Protein AF-A0A259S727-F1 (afdb_monomer)

pLDDT: mean 82.03, std 14.64, range [40.09, 97.94]

Foldseek 3Di:
DDDDDDPDDDDDDDDDDDDDDDDDDDDDDDDDDDDDDPVVVVVVVVVVVVVVVVVVVVVVVVVVVVVVVVVVVVCVVVVPVVVVVVVVVVCVVVVVLLCCLVPPLVSNLVVLLVVLLVLLQVLCVVVVVVVADFDNVLLNVLLSVLLNCLQPPDPVVSVVSLVCSLVSSLVVLVVVCVVVVPPDDPVSSVVNSVSSSCSSVPRSSVSSPLNNCSNDDVSSVVNVVVVVVVVD

Sequence (232 aa):
MSTPSDDDDASRIPPRPPLPPIPPHAGENPPVRAGESPQARTGENLQAQFRAKKAELETHVSHARDQLDQANERIKERTGRDLVVAIGVGLLIGGVILASLLFAKWSFVVIGLAIVLLAVWELVLALRSGGRKVDLWPQLVLGAMLAAGGYFADPWLTWVMLFVAVFGVVVWRLVAQMVAKDGRTYGDVLTDAMAGGFIQVYVPFLGALVLMLLRQPRGEWWVLSLIVVVVV

Secondary structure (DSSP, 8-state):
---------SS--PPPPPPPPPPPP---PPPPPS-S-HHHHHHHHHHHHHHHHHHHHHHHHHHHHHHHHHHHHHHHHHTTHHHHHHHHHHHHHHHHHHHHHHH-HHHHHHHHHHHHHHHHHHHHHHHHHTT----HHHHHHHHHHHHHHHHHS-HHHHHHHHHHHHHHHHHHHHHHHHHHT----HHHHHHHHHHHHHHHHHTHHHHHHHHHHHHSTTHHHHHHHHHHHHH-

Nearest PDB structures (foldseek):
  8to0-assembly1_Ag  TM=2.103E-01  e=9.022E+00  Mus musculus

Radius of gyration: 39.26 Å; Cα contacts (8 Å, |Δi|>4): 154; chains: 1; bounding box: 81×104×52 Å

Solvent-accessible surface area (backbone atoms only — not comparable to full-atom values): 13223 Å² total; per-residue (Å²): 135,81,82,88,84,88,88,77,88,88,86,85,81,81,84,84,82,84,83,84,87,86,82,81,93,78,89,82,84,81,88,83,82,87,86,75,68,73,67,60,60,53,54,52,55,50,54,50,51,52,52,52,53,48,54,53,46,52,52,52,50,50,55,49,48,55,50,50,51,52,50,50,50,55,44,52,71,70,64,44,56,65,53,57,49,48,51,50,51,49,51,50,54,52,47,51,52,51,49,28,39,74,77,33,62,70,56,30,53,56,51,50,50,51,50,34,48,51,52,48,52,52,51,46,50,52,44,37,76,73,73,37,75,58,72,62,67,58,49,46,55,38,26,49,52,29,23,51,24,18,53,77,44,56,77,70,51,33,54,50,37,47,53,50,31,30,49,46,38,30,51,49,48,53,50,52,44,66,73,66,64,66,92,65,60,71,67,61,53,51,53,25,29,50,51,43,28,47,51,39,61,60,39,20,44,49,44,9,50,51,34,36,40,43,65,40,91,69,8,56,59,53,42,49,50,51,53,51,65,75,73,108

Structure (mmCIF, N/CA/C/O backbone):
data_AF-A0A259S727-F1
#
_entry.id   AF-A0A259S727-F1
#
loop_
_atom_site.group_PDB
_atom_site.id
_atom_site.type_symbol
_atom_site.label_atom_id
_atom_site.label_alt_id
_atom_site.label_comp_id
_atom_site.label_asym_id
_atom_site.label_entity_id
_atom_site.label_seq_id
_atom_site.pdbx_PDB_ins_code
_atom_site.Cartn_x
_atom_site.Cartn_y
_atom_site.Cartn_z
_atom_site.occupancy
_atom_site.B_iso_or_equiv
_atom_site.auth_seq_id
_atom_site.auth_comp_id
_atom_site.auth_asym_id
_atom_site.auth_atom_id
_atom_site.pdbx_PDB_model_num
ATOM 1 N N . MET A 1 1 ? 21.897 49.518 25.865 1.00 40.09 1 MET A N 1
ATOM 2 C CA . MET A 1 1 ? 21.340 49.037 24.588 1.00 40.09 1 MET A CA 1
ATOM 3 C C . MET A 1 1 ? 19.859 49.375 24.614 1.00 40.09 1 MET A C 1
ATOM 5 O O . MET A 1 1 ? 19.173 48.853 25.477 1.00 40.09 1 MET A O 1
ATOM 9 N N . SER A 1 2 ? 19.453 50.301 23.741 1.00 45.94 2 SER A N 1
ATOM 10 C CA . SER A 1 2 ? 18.082 50.518 23.244 1.00 45.94 2 SER A CA 1
ATOM 11 C C . SER A 1 2 ? 17.016 51.102 24.191 1.00 45.94 2 SER A C 1
ATOM 13 O O . SER A 1 2 ? 16.499 50.427 25.073 1.00 45.94 2 SER A O 1
ATOM 15 N N . THR A 1 3 ? 16.639 52.353 23.906 1.00 49.56 3 THR A N 1
ATOM 16 C CA . THR A 1 3 ? 15.272 52.888 24.054 1.00 49.56 3 THR A CA 1
ATOM 17 C C . THR A 1 3 ? 14.286 52.088 23.181 1.00 49.56 3 THR A C 1
ATOM 19 O O . THR A 1 3 ? 14.723 51.364 22.279 1.00 49.56 3 THR A O 1
ATOM 22 N N . PRO A 1 4 ? 12.968 52.198 23.421 1.00 55.09 4 PRO A N 1
ATOM 23 C CA . PRO A 1 4 ? 12.180 53.071 22.543 1.00 55.09 4 PRO A CA 1
ATOM 24 C C . PRO A 1 4 ? 11.130 53.929 23.269 1.00 55.09 4 PRO A C 1
ATOM 26 O O . PRO A 1 4 ? 10.658 53.612 24.354 1.00 55.09 4 PRO A O 1
ATOM 29 N N . SER A 1 5 ? 10.844 55.047 22.614 1.00 56.19 5 SER A N 1
ATOM 30 C CA . SER A 1 5 ? 9.992 56.178 22.960 1.00 56.19 5 SER A CA 1
ATOM 31 C C . SER A 1 5 ? 8.521 55.941 22.604 1.00 56.19 5 SER A C 1
ATOM 33 O O . SER A 1 5 ? 8.215 55.657 21.446 1.00 56.19 5 SER A O 1
ATOM 35 N N . ASP A 1 6 ? 7.640 56.133 23.587 1.00 52.09 6 ASP A N 1
ATOM 36 C CA . ASP A 1 6 ? 6.195 56.311 23.411 1.00 52.09 6 ASP A CA 1
ATOM 37 C C . ASP A 1 6 ? 5.911 57.787 23.077 1.00 52.09 6 A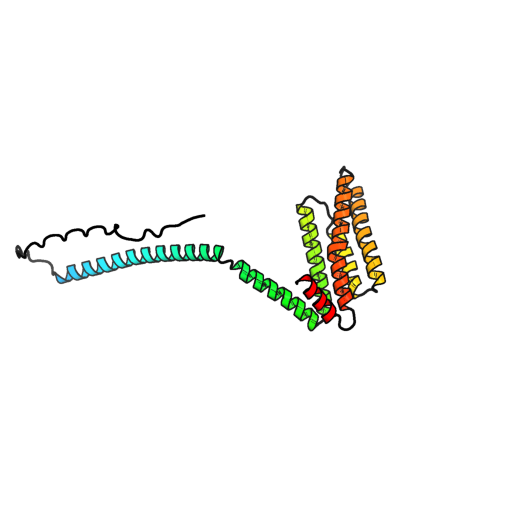SP A C 1
ATOM 39 O O . ASP A 1 6 ? 5.831 58.630 23.970 1.00 52.09 6 ASP A O 1
ATOM 43 N N . ASP A 1 7 ? 5.796 58.107 21.788 1.00 50.53 7 ASP A N 1
ATOM 44 C CA . ASP A 1 7 ? 5.264 59.390 21.312 1.00 50.53 7 ASP A CA 1
ATOM 45 C C . ASP A 1 7 ? 3.787 59.200 20.935 1.00 50.53 7 ASP A C 1
ATOM 47 O O . ASP A 1 7 ? 3.456 58.926 19.779 1.00 50.53 7 ASP A O 1
ATOM 51 N N . ASP A 1 8 ? 2.905 59.341 21.928 1.00 56.69 8 ASP A N 1
ATOM 52 C CA . ASP A 1 8 ? 1.454 59.373 21.747 1.00 56.69 8 ASP A CA 1
ATOM 53 C C . ASP A 1 8 ? 0.906 60.813 21.793 1.00 56.69 8 ASP A C 1
ATOM 55 O O . ASP A 1 8 ? 1.140 61.587 22.719 1.00 56.69 8 ASP A O 1
ATOM 59 N N . ASP A 1 9 ? 0.123 61.102 20.755 1.00 56.22 9 ASP A N 1
ATOM 60 C CA . ASP A 1 9 ? -1.162 61.804 20.802 1.00 56.22 9 ASP A CA 1
ATOM 61 C C . ASP A 1 9 ? -1.220 63.301 21.179 1.00 56.22 9 ASP A C 1
ATOM 63 O O . ASP A 1 9 ? -1.406 63.672 22.335 1.00 56.22 9 ASP A O 1
ATOM 67 N N . ALA A 1 10 ? -1.200 64.185 20.163 1.00 55.97 10 ALA A N 1
ATOM 68 C CA . ALA A 1 10 ? -1.753 65.545 20.315 1.00 55.97 10 ALA A CA 1
ATOM 69 C C . ALA A 1 10 ? -2.120 66.330 19.026 1.00 55.97 10 ALA A C 1
ATOM 71 O O . ALA A 1 10 ? -2.355 67.534 19.123 1.00 55.97 10 ALA A O 1
ATOM 72 N N . SER A 1 11 ? -2.150 65.768 17.802 1.00 63.03 11 SER A N 1
ATOM 73 C CA . SER A 1 11 ? -2.222 66.650 16.605 1.00 63.03 11 SER A CA 1
ATOM 74 C C . SER A 1 11 ? -2.970 66.172 15.349 1.00 63.03 11 SER A C 1
ATOM 76 O O . SER A 1 11 ? -2.700 66.669 14.256 1.00 63.03 11 SER A O 1
ATOM 78 N N . ARG A 1 12 ? -3.977 65.289 15.444 1.00 58.00 12 ARG A N 1
ATOM 79 C CA . ARG A 1 12 ? -4.778 64.889 14.257 1.00 58.00 12 ARG A CA 1
ATOM 80 C C . ARG A 1 12 ? -6.300 64.989 14.416 1.00 58.00 12 ARG A C 1
ATOM 82 O O . ARG A 1 12 ? -7.020 64.057 14.075 1.00 58.00 12 ARG A O 1
ATOM 89 N N . ILE A 1 13 ? -6.809 66.144 14.851 1.00 65.94 13 ILE A N 1
ATOM 90 C CA . ILE A 1 13 ? -8.245 66.467 14.735 1.00 65.94 13 ILE A CA 1
ATOM 91 C C . ILE A 1 13 ? -8.468 67.350 13.490 1.00 65.94 13 ILE A C 1
ATOM 93 O O . ILE A 1 13 ? -8.020 68.498 13.487 1.00 65.94 13 ILE A O 1
ATOM 97 N N . PRO A 1 14 ? -9.154 66.874 12.432 1.00 74.25 14 PRO A N 1
ATOM 98 C CA . PRO A 1 14 ? -9.546 67.723 11.307 1.00 74.25 14 PRO A CA 1
ATOM 99 C C . PRO A 1 14 ? -10.767 68.613 11.654 1.00 74.25 14 PRO A C 1
ATOM 101 O O . PRO A 1 14 ? -11.670 68.167 12.367 1.00 74.25 14 PRO A O 1
ATOM 104 N N . PRO A 1 15 ? -10.837 69.864 11.155 1.00 73.62 15 PRO A N 1
ATOM 105 C CA . PRO A 1 15 ? -11.930 70.798 11.451 1.00 73.62 15 PRO A CA 1
ATOM 106 C C . PRO A 1 15 ? -13.256 70.431 10.752 1.00 73.62 15 PRO A C 1
ATOM 108 O O . PRO A 1 15 ? -13.268 69.939 9.624 1.00 73.62 15 PRO A O 1
ATOM 111 N N . ARG A 1 16 ? -14.395 70.697 11.417 1.00 74.56 16 ARG A N 1
ATOM 112 C CA . ARG A 1 16 ? -15.754 70.449 10.884 1.00 74.56 16 ARG A CA 1
ATOM 113 C C . ARG A 1 16 ? -16.135 71.436 9.759 1.00 74.56 16 ARG A C 1
ATOM 115 O O . ARG A 1 16 ? -15.881 72.630 9.920 1.00 74.56 16 ARG A O 1
ATOM 122 N N . PRO A 1 17 ? -16.820 70.989 8.686 1.00 77.69 17 PRO A N 1
ATOM 123 C CA . PRO A 1 17 ? -17.381 71.876 7.660 1.00 77.69 17 PRO A CA 1
ATOM 124 C C . PRO A 1 17 ? -18.607 72.687 8.147 1.00 77.69 17 PRO A C 1
ATOM 126 O O . PRO A 1 17 ? -19.358 72.196 8.995 1.00 77.69 17 PRO A O 1
ATOM 129 N N . PRO A 1 18 ? -18.845 73.899 7.604 1.00 74.50 18 PRO A N 1
ATOM 130 C CA . PRO A 1 18 ? -19.968 74.770 7.971 1.00 74.50 18 PRO A CA 1
ATOM 131 C C . PRO A 1 18 ? -21.317 74.326 7.368 1.00 74.50 18 PRO A C 1
ATOM 133 O O . PRO A 1 18 ? -21.373 73.777 6.269 1.00 74.50 18 PRO A O 1
ATOM 136 N N . LEU A 1 19 ? -22.415 74.595 8.086 1.00 77.38 19 LEU A N 1
ATOM 137 C CA . LEU A 1 19 ? -23.791 74.303 7.654 1.00 77.38 19 LEU A CA 1
ATOM 138 C C . LEU A 1 19 ? -24.302 75.334 6.619 1.00 77.38 19 LEU A C 1
ATOM 140 O O . LEU A 1 19 ? -23.985 76.518 6.751 1.00 77.38 19 LEU A O 1
ATOM 144 N N . PRO A 1 20 ? -25.115 74.928 5.622 1.00 75.44 20 PRO A N 1
ATOM 145 C CA . PRO A 1 20 ? -25.704 75.847 4.649 1.00 75.44 20 PRO A CA 1
ATOM 146 C C . PRO A 1 20 ? -26.866 76.691 5.229 1.00 75.44 20 PRO A C 1
ATOM 148 O O . PRO A 1 20 ? -27.580 76.226 6.121 1.00 75.44 20 PRO A O 1
ATOM 151 N N . PRO A 1 21 ? -27.076 77.926 4.726 1.00 70.38 21 PRO A N 1
ATOM 152 C CA . PRO A 1 21 ? -28.079 78.868 5.231 1.00 70.38 21 PRO A CA 1
ATOM 153 C C . PRO A 1 21 ? -29.513 78.498 4.814 1.00 70.38 21 PRO A C 1
ATOM 155 O O . PRO A 1 21 ? -29.747 78.033 3.701 1.00 70.38 21 PRO A O 1
ATOM 158 N N . ILE A 1 22 ? -30.483 78.750 5.699 1.00 65.62 22 ILE A N 1
ATOM 159 C CA . ILE A 1 22 ? -31.917 78.491 5.484 1.00 65.62 22 ILE A CA 1
ATOM 160 C C . ILE A 1 22 ? -32.586 79.743 4.878 1.00 65.62 22 ILE A C 1
ATOM 162 O O . ILE A 1 22 ? -32.554 80.791 5.527 1.00 65.62 22 ILE A O 1
ATOM 166 N N . PRO A 1 23 ? -33.229 79.671 3.693 1.00 68.31 23 PRO A N 1
ATOM 167 C CA . PRO A 1 23 ? -34.072 80.750 3.176 1.00 68.31 23 PRO A CA 1
ATOM 168 C C . PRO A 1 23 ? -35.533 80.670 3.679 1.00 68.31 23 PRO A C 1
ATOM 170 O O . PRO A 1 23 ? -36.014 79.577 3.990 1.00 68.31 23 PRO A O 1
ATOM 173 N N . PRO A 1 24 ? -36.261 81.804 3.738 1.00 56.34 24 PRO A N 1
ATOM 174 C CA . PRO A 1 24 ? -37.558 81.931 4.405 1.00 56.34 24 PRO A CA 1
ATOM 175 C C . PRO A 1 24 ? -38.738 81.514 3.515 1.00 56.34 24 PRO A C 1
ATOM 177 O O . PRO A 1 24 ? -38.702 81.654 2.294 1.00 56.34 24 PRO A O 1
ATOM 180 N N . HIS A 1 25 ? -39.818 81.057 4.150 1.00 58.12 25 HIS A N 1
ATOM 181 C CA . HIS A 1 25 ? -41.096 80.755 3.507 1.00 58.12 25 HIS A CA 1
ATOM 182 C C . HIS A 1 25 ? -41.685 81.978 2.785 1.00 58.12 25 HIS A C 1
ATOM 184 O O . HIS A 1 25 ? -41.891 83.020 3.402 1.00 58.12 25 HIS A O 1
ATOM 190 N N . ALA A 1 26 ? -42.050 81.817 1.514 1.00 48.41 26 ALA A N 1
ATOM 191 C CA . ALA A 1 26 ? -42.972 82.703 0.812 1.00 48.41 26 ALA A CA 1
ATOM 192 C C . ALA A 1 26 ? -43.818 81.847 -0.135 1.00 48.41 26 ALA A C 1
ATOM 194 O O . ALA A 1 26 ? -43.300 81.198 -1.042 1.00 48.41 26 ALA A O 1
ATOM 195 N N . GLY A 1 27 ? -45.112 81.760 0.167 1.00 47.72 27 GLY A N 1
ATOM 196 C CA . GLY A 1 27 ? -46.084 81.080 -0.671 1.00 47.72 27 GLY A CA 1
ATOM 197 C C . GLY A 1 27 ? -46.472 81.948 -1.856 1.00 47.72 27 GLY A C 1
ATOM 198 O O . GLY A 1 27 ? -46.696 83.137 -1.688 1.00 47.72 27 GLY A O 1
ATOM 199 N N . GLU A 1 28 ? -46.623 81.320 -3.016 1.00 43.62 28 GLU A N 1
ATOM 200 C CA . GLU A 1 28 ? -47.342 81.868 -4.164 1.00 43.62 28 GLU A CA 1
ATOM 201 C C . GLU A 1 28 ? -47.767 80.695 -5.058 1.00 43.62 28 GLU A C 1
ATOM 203 O O . GLU A 1 28 ? -46.942 80.038 -5.687 1.00 43.62 28 GLU A O 1
ATOM 208 N N . ASN A 1 29 ? -49.069 80.400 -5.089 1.00 45.66 29 ASN A N 1
ATOM 209 C CA . ASN A 1 29 ? -49.669 79.513 -6.087 1.00 45.66 29 ASN A CA 1
ATOM 210 C C . ASN A 1 29 ? -50.286 80.377 -7.203 1.00 45.66 29 ASN A C 1
ATOM 212 O O . ASN A 1 29 ? -51.168 81.183 -6.897 1.00 45.66 29 ASN A O 1
ATOM 216 N N . PRO A 1 30 ? -49.916 80.189 -8.485 1.00 60.31 30 PRO A N 1
ATOM 217 C CA . PRO A 1 30 ? -50.674 80.705 -9.629 1.00 60.31 30 PRO A CA 1
ATOM 218 C C . PRO A 1 30 ? -51.858 79.782 -10.014 1.00 60.31 30 PRO A C 1
ATOM 220 O O . PRO A 1 30 ? -51.914 78.630 -9.577 1.00 60.31 30 PRO A O 1
ATOM 223 N N . PRO A 1 31 ? -52.829 80.258 -10.823 1.00 50.69 31 PRO A N 1
ATOM 224 C CA . PRO A 1 31 ? -54.180 79.700 -10.883 1.00 50.69 31 PRO A CA 1
ATOM 225 C C . PRO A 1 31 ? -54.280 78.397 -11.692 1.00 50.69 31 PRO A C 1
ATOM 227 O O . PRO A 1 31 ? -53.729 78.255 -12.783 1.00 50.69 31 PRO A O 1
ATOM 230 N N . VAL A 1 32 ? -55.048 77.450 -11.149 1.00 54.22 32 VAL A N 1
ATOM 231 C CA . VAL A 1 32 ? -55.293 76.109 -11.696 1.00 54.22 32 VAL A CA 1
ATOM 232 C C . VAL A 1 32 ? -56.295 76.172 -12.857 1.00 54.22 32 VAL A C 1
ATOM 234 O O . VAL A 1 32 ? -57.446 76.566 -12.674 1.00 54.22 32 VAL A O 1
ATOM 237 N N . ARG A 1 33 ? -55.874 75.726 -14.051 1.00 51.69 33 ARG A N 1
ATOM 238 C CA . ARG A 1 33 ? -56.786 75.333 -15.140 1.00 51.69 33 ARG A CA 1
ATOM 239 C C . ARG A 1 33 ? -57.541 74.069 -14.727 1.00 51.69 33 ARG A C 1
ATOM 241 O O . ARG A 1 33 ? -56.928 73.058 -14.396 1.00 51.69 33 ARG A O 1
ATOM 248 N N . ALA A 1 34 ? -58.867 74.146 -14.769 1.00 52.25 34 ALA A N 1
ATOM 249 C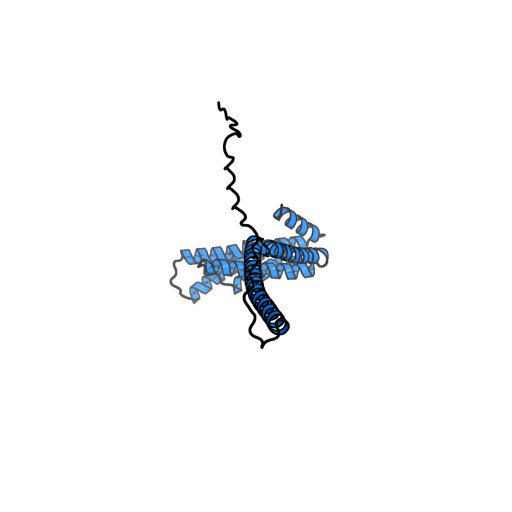 CA . ALA A 1 34 ? -59.779 73.038 -14.530 1.00 52.25 34 ALA A CA 1
ATOM 250 C C . ALA A 1 34 ? -59.537 71.888 -15.523 1.00 52.25 34 ALA A C 1
ATOM 252 O O . ALA A 1 34 ? -59.440 72.138 -16.725 1.00 52.25 34 ALA A O 1
ATOM 253 N N . GLY A 1 35 ? -59.488 70.641 -15.034 1.00 52.09 35 GLY A N 1
ATOM 254 C CA . GLY A 1 35 ? -59.681 69.494 -15.925 1.00 52.09 35 GLY A CA 1
ATOM 255 C C . GLY A 1 35 ? -59.158 68.119 -15.519 1.00 52.09 35 GLY A C 1
ATOM 256 O O . GLY A 1 35 ? -59.581 67.165 -16.154 1.00 52.09 35 GLY A O 1
ATOM 257 N N . GLU A 1 36 ? -58.307 67.951 -14.499 1.00 46.22 36 GLU A N 1
ATOM 258 C CA . GLU A 1 36 ? -57.844 66.609 -14.094 1.00 46.22 36 GLU A CA 1
ATOM 259 C C . GLU A 1 36 ? -57.721 66.483 -12.570 1.00 46.22 36 GLU A C 1
ATOM 261 O O . GLU A 1 36 ? -57.070 67.288 -11.906 1.00 46.22 36 GLU A O 1
ATOM 266 N N . SER A 1 37 ? -58.368 65.467 -11.997 1.00 50.22 37 SER A N 1
ATOM 267 C CA . SER A 1 37 ? -58.406 65.195 -10.557 1.00 50.22 37 SER A CA 1
ATOM 268 C C . SER A 1 37 ? -56.997 64.930 -9.974 1.00 50.22 37 SER A C 1
ATOM 270 O O . SER A 1 37 ? -56.378 63.927 -10.342 1.00 50.22 37 SER A O 1
ATOM 272 N N . PRO A 1 38 ? -56.504 65.735 -9.005 1.00 54.28 38 PRO A N 1
ATOM 273 C CA . PRO A 1 38 ? -55.174 65.585 -8.380 1.00 54.28 38 PRO A CA 1
ATOM 274 C C . PRO A 1 38 ? -54.925 64.235 -7.681 1.00 54.28 38 PRO A C 1
ATOM 276 O O . PRO A 1 38 ? -53.780 63.826 -7.468 1.00 54.28 38 PRO A O 1
ATOM 279 N N . GLN A 1 39 ? -56.003 63.528 -7.334 1.00 57.00 39 GLN A N 1
ATOM 280 C CA . GLN A 1 39 ? -55.954 62.229 -6.663 1.00 57.00 39 GLN A CA 1
ATOM 281 C C . GLN A 1 39 ? -55.511 61.093 -7.603 1.00 57.00 39 GLN A C 1
ATOM 283 O O . GLN A 1 39 ? -54.795 60.199 -7.157 1.00 57.00 39 GLN A O 1
ATOM 288 N N . ALA A 1 40 ? -55.844 61.156 -8.901 1.00 56.78 40 ALA A N 1
ATOM 289 C CA . ALA A 1 40 ? -55.457 60.129 -9.875 1.00 56.78 40 ALA A CA 1
ATOM 290 C C . ALA A 1 40 ? -53.941 60.145 -10.154 1.00 56.78 40 ALA A C 1
ATOM 292 O O . A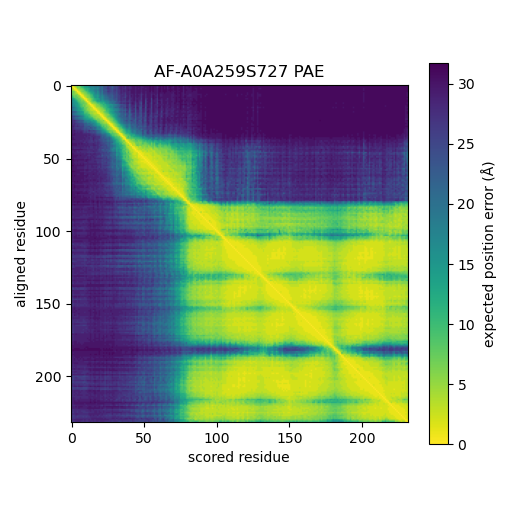LA A 1 40 ? -53.273 59.121 -10.023 1.00 56.78 40 ALA A O 1
ATOM 293 N N . ARG A 1 41 ? -53.366 61.334 -10.394 1.00 59.75 41 ARG A N 1
ATOM 294 C CA . ARG A 1 41 ? -51.920 61.507 -10.643 1.00 59.75 41 ARG A CA 1
ATOM 295 C C . ARG A 1 41 ? -51.050 61.103 -9.446 1.00 59.75 41 ARG A C 1
ATOM 297 O O . ARG A 1 41 ? -49.958 60.572 -9.620 1.00 59.75 41 ARG A O 1
ATOM 304 N N . THR A 1 42 ? -51.519 61.343 -8.219 1.00 63.75 42 THR A N 1
ATOM 305 C CA . THR A 1 42 ? -50.774 60.987 -6.996 1.00 63.75 42 THR A CA 1
ATOM 306 C C . THR A 1 42 ? -50.677 59.469 -6.809 1.00 63.75 42 THR A C 1
ATOM 308 O O . THR A 1 42 ? -49.611 58.960 -6.461 1.00 63.75 42 THR A O 1
ATOM 311 N N . GLY A 1 43 ? -51.763 58.739 -7.090 1.00 66.06 43 GLY A N 1
ATOM 312 C CA . GLY A 1 43 ? -51.786 57.276 -7.018 1.00 66.06 43 GLY A CA 1
ATOM 313 C C . GLY A 1 43 ? -50.886 56.610 -8.063 1.00 66.06 43 GLY A C 1
ATOM 314 O O . GLY A 1 43 ? -50.141 55.689 -7.732 1.00 66.06 43 GLY A O 1
ATOM 315 N N . GLU A 1 44 ? -50.897 57.108 -9.300 1.00 72.81 44 GLU A N 1
ATOM 316 C CA . GLU A 1 44 ? -50.064 56.584 -10.393 1.00 72.81 44 GLU A CA 1
ATOM 317 C C . GLU A 1 44 ? -48.567 56.844 -10.166 1.00 72.81 44 GLU A C 1
ATOM 319 O O . GLU A 1 44 ? -47.749 55.931 -10.308 1.00 72.81 44 GLU A O 1
ATOM 324 N N . ASN A 1 45 ? -48.202 58.051 -9.718 1.00 72.12 45 ASN A N 1
ATOM 325 C CA . ASN A 1 45 ? -46.812 58.401 -9.412 1.00 72.12 45 ASN A CA 1
ATOM 326 C C . ASN A 1 45 ? -46.237 57.561 -8.262 1.00 72.12 45 ASN A C 1
ATOM 328 O O . ASN A 1 45 ? -45.071 57.164 -8.304 1.00 72.12 45 ASN A O 1
ATOM 332 N N . LEU A 1 46 ? -47.048 57.252 -7.247 1.00 74.06 46 LEU A N 1
ATOM 333 C CA . LEU A 1 46 ? -46.635 56.413 -6.124 1.00 74.06 46 LEU A CA 1
ATOM 334 C C . LEU A 1 46 ? -46.420 54.954 -6.562 1.00 74.06 46 LEU A C 1
ATOM 336 O O . LEU A 1 46 ? -45.412 54.342 -6.208 1.00 74.06 46 LEU A O 1
ATOM 340 N N . GLN A 1 47 ? -47.317 54.406 -7.386 1.00 78.56 47 GLN A N 1
ATOM 341 C CA . GLN A 1 47 ? -47.168 53.055 -7.938 1.00 78.56 47 GLN A CA 1
ATOM 342 C C . GLN A 1 47 ? -45.942 52.927 -8.853 1.00 78.56 47 GLN A C 1
ATOM 344 O O . GLN A 1 47 ? -45.238 51.915 -8.793 1.00 78.56 47 GLN A O 1
ATOM 349 N N . ALA A 1 48 ? -45.649 53.951 -9.660 1.00 77.62 48 ALA A N 1
ATOM 350 C CA . ALA A 1 48 ? -44.450 53.996 -10.493 1.00 77.62 48 ALA A CA 1
ATOM 351 C C . ALA A 1 48 ? -43.166 53.985 -9.644 1.00 77.62 48 ALA A C 1
ATOM 353 O O . ALA A 1 48 ? -42.249 53.211 -9.924 1.00 77.62 48 ALA A O 1
ATOM 354 N N . GLN A 1 4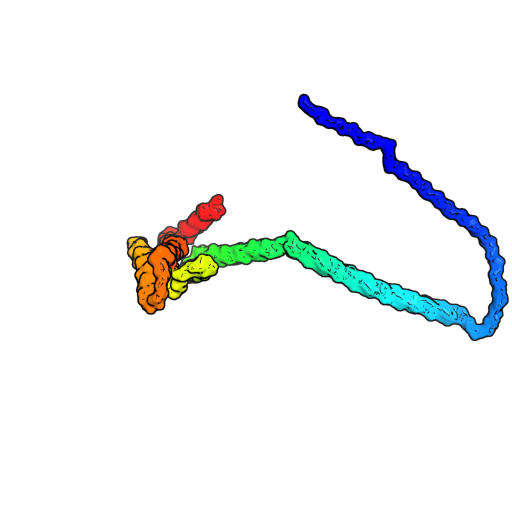9 ? -43.131 54.756 -8.551 1.00 78.56 49 GLN A N 1
ATOM 355 C CA . GLN A 1 49 ? -42.006 54.756 -7.609 1.00 78.56 49 GLN A CA 1
ATOM 356 C C . GLN A 1 49 ? -41.825 53.404 -6.907 1.00 78.56 49 GLN A C 1
ATOM 358 O O . GLN A 1 49 ? -40.695 52.944 -6.750 1.00 78.56 49 GLN A O 1
ATOM 363 N N . PHE A 1 50 ? -42.913 52.730 -6.519 1.00 79.94 50 PHE A N 1
ATOM 364 C CA . PHE A 1 50 ? -42.834 51.395 -5.918 1.00 79.94 50 PHE A CA 1
ATOM 365 C C . PHE A 1 50 ? -42.294 50.340 -6.891 1.00 79.94 50 PHE A C 1
ATOM 367 O O . PHE A 1 50 ? -41.488 49.503 -6.487 1.00 79.94 50 PHE A O 1
ATOM 374 N N . ARG A 1 51 ? -42.686 50.383 -8.172 1.00 82.31 51 ARG A N 1
ATOM 375 C CA . ARG A 1 51 ? -42.154 49.468 -9.198 1.00 82.31 51 ARG A CA 1
ATOM 376 C C . ARG A 1 51 ? -40.676 49.721 -9.483 1.00 82.31 51 ARG A C 1
ATOM 378 O O . ARG A 1 51 ? -39.919 48.760 -9.568 1.00 82.31 51 ARG A O 1
ATOM 385 N N . ALA A 1 52 ? -40.266 50.988 -9.561 1.00 82.25 52 ALA A N 1
ATOM 386 C CA . ALA A 1 52 ? -38.863 51.359 -9.736 1.00 82.25 52 ALA A CA 1
ATOM 387 C C . ALA A 1 52 ? -38.001 50.880 -8.556 1.00 82.25 52 ALA A C 1
ATOM 389 O O . ALA A 1 52 ? -36.998 50.206 -8.767 1.00 82.25 52 ALA A O 1
ATOM 390 N N . LYS A 1 53 ? -38.453 51.112 -7.314 1.00 79.00 53 LYS A N 1
ATOM 391 C CA . LYS A 1 53 ? -37.768 50.621 -6.106 1.00 79.00 53 LYS A CA 1
ATOM 392 C C . LYS A 1 53 ? -37.717 49.098 -6.028 1.00 79.00 53 LYS A C 1
ATOM 394 O O . LYS A 1 53 ? -36.735 48.551 -5.542 1.00 79.00 53 LYS A O 1
ATOM 399 N N . LYS A 1 54 ? -38.760 48.403 -6.494 1.00 79.94 54 LYS A N 1
ATOM 400 C CA . LYS A 1 54 ? -38.769 46.936 -6.547 1.00 79.94 54 LYS A CA 1
ATOM 401 C C . LYS A 1 54 ? -37.746 46.407 -7.557 1.00 79.94 54 LYS A C 1
ATOM 403 O O . LYS A 1 54 ? -37.020 45.482 -7.220 1.00 79.94 54 LYS A O 1
ATOM 408 N N . ALA A 1 55 ? -37.649 47.014 -8.739 1.00 84.38 55 ALA A N 1
ATOM 409 C CA . ALA A 1 55 ? -36.666 46.634 -9.758 1.00 84.38 55 ALA A CA 1
ATOM 410 C C . ALA A 1 55 ? -35.216 46.918 -9.312 1.00 84.38 55 ALA A C 1
ATOM 412 O O . ALA A 1 55 ? -34.320 46.100 -9.517 1.00 84.38 55 ALA A O 1
ATOM 413 N N . GLU A 1 56 ? -34.991 48.051 -8.643 1.00 80.00 56 GLU A N 1
ATOM 414 C CA . GLU A 1 56 ? -33.701 48.399 -8.038 1.00 80.00 56 GLU A CA 1
ATOM 415 C C . GLU A 1 56 ? -33.327 47.418 -6.913 1.00 80.00 56 GLU A C 1
ATOM 417 O O . GLU A 1 56 ? -32.203 46.919 -6.863 1.00 80.00 56 GLU A O 1
ATOM 422 N N . LEU A 1 57 ? -34.295 47.051 -6.063 1.00 81.12 57 LEU A N 1
ATOM 423 C CA . LEU A 1 57 ? -34.107 46.056 -5.009 1.00 81.12 57 LEU A CA 1
ATOM 424 C C . LEU A 1 57 ? -33.810 44.663 -5.576 1.00 81.12 57 LEU A C 1
ATOM 426 O O . LEU A 1 57 ? -32.916 43.995 -5.071 1.00 81.12 57 LEU A O 1
ATOM 430 N N . GLU A 1 58 ? -34.521 44.223 -6.616 1.00 80.00 58 GLU A N 1
ATOM 431 C CA . GLU A 1 58 ? -34.268 42.939 -7.288 1.00 80.00 58 GLU A CA 1
ATOM 432 C C . GLU A 1 58 ? -32.832 42.870 -7.828 1.00 80.00 58 GLU A C 1
ATOM 434 O O . GLU A 1 58 ? -32.151 41.863 -7.632 1.00 80.00 58 GLU A O 1
ATOM 439 N N . THR A 1 59 ? -32.341 43.974 -8.395 1.00 82.19 59 THR A N 1
ATOM 440 C CA . THR A 1 59 ? -30.968 44.096 -8.911 1.00 82.19 59 THR A CA 1
ATOM 441 C C . THR A 1 59 ? -29.932 44.102 -7.778 1.00 82.19 59 THR A C 1
ATOM 443 O O . THR A 1 59 ? -28.891 43.450 -7.856 1.00 82.19 59 THR A O 1
ATOM 446 N N . HIS A 1 60 ? -30.211 44.784 -6.665 1.00 79.56 60 HIS A N 1
ATOM 447 C CA . HIS A 1 60 ? -29.332 44.757 -5.490 1.00 79.56 60 HIS A CA 1
ATOM 448 C C . HIS A 1 60 ? -29.309 43.384 -4.808 1.00 79.56 60 HIS A C 1
ATOM 450 O O . HIS A 1 60 ? -28.260 42.949 -4.336 1.00 79.56 60 HIS A O 1
ATOM 456 N N . VAL A 1 61 ? -30.439 42.676 -4.781 1.00 84.62 61 VAL A N 1
ATOM 457 C CA . VAL A 1 61 ? -30.537 41.323 -4.223 1.00 84.62 61 VAL A CA 1
ATOM 458 C C . VAL A 1 61 ? -29.788 40.316 -5.093 1.00 84.62 61 VAL A C 1
ATOM 460 O O . VAL A 1 61 ? -29.125 39.444 -4.532 1.00 84.62 61 VAL A O 1
ATOM 463 N N . SER A 1 62 ? -29.836 40.428 -6.426 1.00 83.81 62 SER A N 1
ATOM 464 C CA . SER A 1 62 ? -29.042 39.559 -7.305 1.00 83.81 62 SER A CA 1
ATOM 465 C C . SER A 1 62 ? -27.545 39.794 -7.113 1.00 83.81 62 SER A C 1
ATOM 467 O O . SER A 1 62 ? -26.812 38.845 -6.863 1.00 83.81 62 SER A O 1
ATOM 469 N N . HIS A 1 63 ? -27.098 41.053 -7.088 1.00 81.06 63 HIS A N 1
ATOM 470 C CA . HIS A 1 63 ? -25.684 41.364 -6.860 1.00 81.06 63 HIS A CA 1
ATOM 471 C C . HIS A 1 63 ? -25.193 40.968 -5.461 1.00 81.06 63 HIS A C 1
ATOM 473 O O . HIS A 1 63 ? -24.057 40.519 -5.319 1.00 81.06 63 HIS 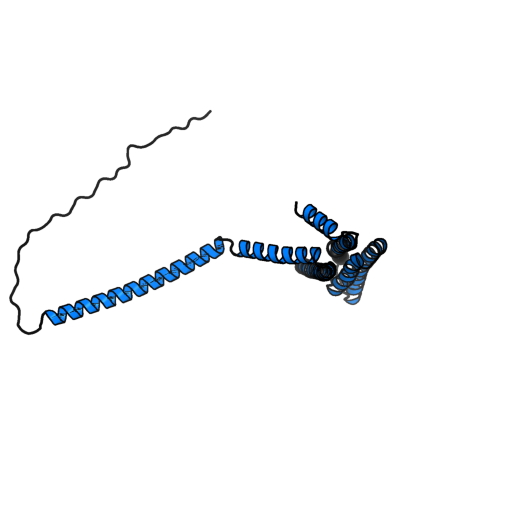A O 1
ATOM 479 N N . ALA A 1 64 ? -26.035 41.087 -4.429 1.00 80.06 64 ALA A N 1
ATOM 480 C CA . ALA A 1 64 ? -25.703 40.612 -3.089 1.00 80.06 64 ALA A CA 1
ATOM 481 C C . ALA A 1 64 ? -25.602 39.081 -3.039 1.00 80.06 64 ALA A C 1
ATOM 483 O O . ALA A 1 64 ? -24.687 38.559 -2.413 1.00 80.06 64 ALA A O 1
ATOM 484 N N . ARG A 1 65 ? -26.497 38.353 -3.721 1.00 80.69 65 ARG A N 1
ATOM 485 C CA . ARG A 1 65 ? -26.430 36.886 -3.825 1.00 80.69 65 ARG A CA 1
ATOM 486 C C . ARG A 1 65 ? -25.154 36.427 -4.522 1.00 80.69 65 ARG A C 1
ATOM 488 O O . ARG A 1 65 ? -24.438 35.619 -3.947 1.00 80.69 65 ARG A O 1
ATOM 495 N N . ASP A 1 66 ? -24.813 37.022 -5.662 1.00 85.75 66 ASP A N 1
ATOM 496 C CA . ASP A 1 66 ? -23.600 36.665 -6.405 1.00 85.75 66 ASP A CA 1
ATOM 497 C C . ASP A 1 66 ? -22.325 36.935 -5.583 1.00 85.75 66 ASP A C 1
ATOM 499 O O . ASP A 1 66 ? -21.374 36.152 -5.609 1.00 85.75 66 ASP A O 1
ATOM 503 N N . GLN A 1 67 ? -22.299 38.028 -4.809 1.00 83.25 67 GLN A N 1
ATOM 504 C CA . GLN A 1 67 ? -21.190 38.331 -3.898 1.00 83.25 67 GLN A CA 1
ATOM 505 C C . GLN A 1 67 ? -21.117 37.359 -2.717 1.00 83.25 67 GLN A C 1
ATOM 507 O O . GLN A 1 67 ? -20.017 36.971 -2.322 1.00 83.25 67 GLN A O 1
ATOM 512 N N . LEU A 1 68 ? -22.261 36.956 -2.156 1.00 80.31 68 LEU A N 1
ATOM 513 C CA . LEU A 1 68 ? -22.321 35.958 -1.089 1.00 80.31 68 LEU A CA 1
ATOM 514 C C . LEU A 1 68 ? -21.881 34.582 -1.589 1.00 80.31 68 LEU A C 1
ATOM 516 O O . LEU A 1 68 ? -21.123 33.916 -0.890 1.00 80.31 68 LEU A O 1
ATOM 520 N N . ASP A 1 69 ? -22.284 34.186 -2.794 1.00 82.19 69 ASP A N 1
ATOM 521 C CA . ASP A 1 69 ? -21.894 32.917 -3.403 1.00 82.19 69 ASP A CA 1
ATOM 522 C C . ASP A 1 69 ? -20.387 32.888 -3.680 1.00 82.19 69 ASP A C 1
ATOM 524 O O . ASP A 1 69 ? -19.705 31.957 -3.256 1.00 82.19 69 ASP A O 1
ATOM 528 N N . GLN A 1 70 ? -19.823 33.959 -4.249 1.00 81.62 70 GLN A N 1
ATOM 529 C CA . GLN A 1 70 ? -18.374 34.067 -4.462 1.00 81.62 70 GLN A CA 1
ATOM 530 C C . GLN A 1 70 ? -17.577 34.135 -3.152 1.00 81.62 70 GLN A C 1
ATOM 532 O O . GLN A 1 70 ? -16.493 33.557 -3.050 1.00 81.62 70 GLN A O 1
ATOM 537 N N . ALA A 1 71 ? -18.077 34.839 -2.133 1.00 76.44 71 ALA A N 1
ATOM 538 C CA . ALA A 1 71 ? -17.442 34.870 -0.819 1.00 76.44 71 ALA A CA 1
ATOM 539 C C . ALA A 1 71 ? -17.495 33.487 -0.158 1.00 76.44 71 ALA A C 1
ATOM 541 O O . ALA A 1 71 ? -16.492 33.036 0.390 1.00 76.44 71 ALA A O 1
ATOM 542 N N . ASN A 1 72 ? -18.625 32.788 -0.262 1.00 71.00 72 ASN A N 1
ATOM 543 C CA . ASN A 1 72 ? -18.800 31.438 0.253 1.00 71.00 72 ASN A CA 1
ATOM 544 C C . ASN A 1 72 ? -17.912 30.429 -0.488 1.00 71.00 72 ASN A C 1
ATOM 546 O O . ASN A 1 72 ? -17.323 29.572 0.157 1.00 71.00 72 ASN A O 1
ATOM 550 N N . GLU A 1 73 ? -17.736 30.549 -1.806 1.00 76.00 73 GLU A N 1
ATOM 551 C CA . GLU A 1 73 ? -16.801 29.730 -2.590 1.00 76.00 73 GLU A CA 1
ATOM 552 C C . GLU A 1 73 ? -15.344 29.972 -2.186 1.00 76.00 73 GLU A C 1
ATOM 554 O O . GLU A 1 73 ? -14.638 29.020 -1.863 1.00 76.00 73 GLU A O 1
ATOM 559 N N . ARG A 1 74 ? -14.907 31.232 -2.075 1.00 69.75 74 ARG A N 1
ATOM 560 C CA . ARG A 1 74 ? -13.541 31.567 -1.630 1.00 69.75 74 ARG A CA 1
ATOM 561 C C . ARG A 1 74 ? -13.280 31.160 -0.183 1.00 69.75 74 ARG A C 1
ATOM 563 O O . ARG A 1 74 ? -12.170 30.753 0.154 1.00 69.75 74 ARG A O 1
ATOM 570 N N . ILE A 1 75 ? -14.282 31.272 0.690 1.00 63.75 75 ILE A N 1
ATOM 571 C CA . ILE A 1 75 ? -14.203 30.778 2.068 1.00 63.75 75 ILE A CA 1
ATOM 572 C C . ILE A 1 75 ? -14.131 29.257 2.038 1.00 63.75 75 ILE A C 1
ATOM 574 O O . ILE A 1 75 ? -13.238 28.706 2.653 1.00 63.75 75 ILE A O 1
ATOM 578 N N . LYS A 1 76 ? -14.971 28.558 1.282 1.00 64.69 76 LYS A N 1
ATOM 579 C CA . LYS A 1 76 ? -14.963 27.094 1.141 1.00 64.69 76 LYS A CA 1
ATOM 580 C C . LYS A 1 76 ? -13.639 26.550 0.591 1.00 64.69 76 LYS A C 1
ATOM 582 O O . LYS A 1 76 ? -13.176 25.527 1.090 1.00 64.69 76 LYS A O 1
ATOM 587 N N . GLU A 1 77 ? -13.006 27.260 -0.342 1.00 65.31 77 GLU A N 1
ATOM 588 C CA . GLU A 1 77 ? -11.654 26.978 -0.852 1.00 65.31 77 GLU A CA 1
ATOM 589 C C . GLU A 1 77 ? -10.560 27.233 0.198 1.00 65.31 77 GLU A C 1
ATOM 591 O O . GLU A 1 77 ? -9.598 26.475 0.286 1.00 65.31 77 GLU A O 1
ATOM 596 N N . ARG A 1 78 ? -10.709 28.265 1.042 1.00 62.66 78 ARG A N 1
ATOM 597 C CA . ARG A 1 78 ? -9.745 28.602 2.110 1.00 62.66 78 ARG A CA 1
ATOM 598 C C . ARG A 1 78 ? -9.965 27.852 3.429 1.00 62.66 78 ARG A C 1
ATOM 600 O O . ARG A 1 78 ? -9.031 27.721 4.209 1.00 62.66 78 ARG A O 1
ATOM 607 N N . THR A 1 79 ? -11.175 27.365 3.693 1.00 57.66 79 THR A N 1
ATOM 608 C CA . THR A 1 79 ? -11.606 26.802 4.990 1.00 57.66 79 THR A CA 1
ATOM 609 C C . THR A 1 79 ? -11.233 25.327 5.129 1.00 57.66 79 THR A C 1
ATOM 611 O O . THR A 1 79 ? -11.534 24.715 6.146 1.00 57.66 79 THR A O 1
ATOM 614 N N . GLY A 1 80 ? -10.555 24.720 4.148 1.00 58.72 80 GLY A N 1
ATOM 615 C CA . GLY A 1 80 ? -10.074 23.346 4.305 1.00 58.72 80 GLY A CA 1
ATOM 616 C C . GLY A 1 80 ? -11.221 22.373 4.587 1.00 58.72 80 GLY A C 1
ATOM 617 O O . GLY A 1 80 ? -11.095 21.460 5.396 1.00 58.72 80 GLY A O 1
ATOM 618 N N . ARG A 1 81 ? -12.378 22.562 3.942 1.00 63.69 81 ARG A N 1
ATOM 619 C CA . ARG A 1 81 ? -13.496 21.618 4.069 1.00 63.69 81 ARG A CA 1
ATOM 620 C C . ARG A 1 81 ? -13.079 20.212 3.639 1.00 63.69 81 ARG A C 1
ATOM 622 O O . ARG A 1 81 ? -13.507 19.238 4.248 1.00 63.69 81 ARG A O 1
ATOM 629 N N . ASP A 1 82 ? -12.180 20.121 2.666 1.00 75.50 82 ASP A N 1
ATOM 630 C CA . ASP A 1 82 ? -11.577 18.855 2.263 1.00 75.50 82 ASP A CA 1
ATOM 631 C C . ASP A 1 82 ? -10.644 18.287 3.336 1.00 75.50 82 ASP A C 1
ATOM 633 O O . ASP A 1 82 ? -10.529 17.075 3.425 1.00 75.50 82 ASP A O 1
ATOM 637 N N . LEU A 1 83 ? -10.059 19.108 4.219 1.00 81.62 83 LEU A N 1
ATOM 638 C CA . LEU A 1 83 ? -9.319 18.619 5.387 1.00 81.62 83 LEU A CA 1
ATOM 639 C C . LEU A 1 83 ? -10.264 17.947 6.391 1.00 81.62 83 LEU A C 1
ATOM 641 O O . LEU A 1 83 ? -9.974 16.853 6.861 1.00 81.62 83 LEU A O 1
ATOM 645 N N . VAL A 1 84 ? -11.418 18.554 6.685 1.00 83.44 84 VAL A N 1
ATOM 646 C CA . VAL A 1 84 ? -12.429 17.950 7.576 1.00 83.44 84 VAL A CA 1
ATOM 647 C C . VAL A 1 84 ? -13.002 16.671 6.964 1.00 83.44 84 VAL A C 1
ATOM 649 O O . VAL A 1 84 ? -13.132 15.663 7.657 1.00 83.44 84 VAL A O 1
ATOM 652 N N . VAL A 1 85 ? -13.300 16.680 5.662 1.00 87.25 85 VAL A N 1
ATOM 653 C CA . VAL A 1 85 ? -13.742 15.481 4.936 1.00 87.25 85 VAL A CA 1
ATOM 654 C C . VAL A 1 85 ? -12.641 14.420 4.922 1.00 87.25 85 VAL A C 1
ATOM 656 O O . VAL A 1 85 ? -12.936 13.261 5.190 1.00 87.25 85 VAL A O 1
ATOM 659 N N . ALA A 1 86 ? -11.380 14.789 4.691 1.00 87.38 86 ALA A N 1
ATOM 660 C CA . ALA A 1 86 ? -10.248 13.865 4.709 1.00 87.38 86 ALA A CA 1
ATOM 661 C C . ALA A 1 86 ? -10.052 13.232 6.091 1.00 87.38 86 ALA A C 1
ATOM 663 O O . ALA A 1 86 ? -9.864 12.020 6.176 1.00 87.38 86 ALA A O 1
ATOM 664 N N . ILE A 1 87 ? -10.170 14.011 7.172 1.00 89.25 87 ILE A N 1
ATOM 665 C CA . ILE A 1 87 ? -10.166 13.485 8.545 1.00 89.25 87 ILE A CA 1
ATOM 666 C C . ILE A 1 87 ? -11.347 12.531 8.742 1.00 89.25 87 ILE A C 1
ATOM 668 O O . ILE A 1 87 ? -11.163 11.434 9.263 1.00 89.25 87 ILE A O 1
ATOM 672 N N . GLY A 1 88 ? -12.547 12.904 8.288 1.00 91.25 88 GLY A N 1
ATOM 673 C CA . GLY A 1 88 ? -13.737 12.056 8.371 1.00 91.25 88 GLY A CA 1
ATOM 674 C C . GLY A 1 88 ? -13.572 10.722 7.638 1.00 91.25 88 GLY A C 1
ATOM 675 O O . GLY A 1 88 ? -13.876 9.672 8.197 1.00 91.25 88 GLY A O 1
ATOM 676 N N . VAL A 1 89 ? -13.034 10.743 6.417 1.00 92.44 89 VAL A N 1
ATOM 677 C CA . VAL A 1 89 ? -12.747 9.541 5.620 1.00 92.44 89 VAL A CA 1
ATOM 678 C C . VAL A 1 89 ? -11.644 8.707 6.273 1.00 92.44 89 VAL A C 1
ATOM 680 O O . VAL A 1 89 ? -11.792 7.493 6.384 1.00 92.44 89 VAL A O 1
ATOM 683 N N . GLY A 1 90 ? -10.575 9.339 6.762 1.00 88.06 90 GLY A N 1
ATOM 684 C CA . GLY A 1 90 ? -9.492 8.663 7.475 1.00 88.06 90 GLY A CA 1
ATOM 685 C C . GLY A 1 90 ? -9.978 7.959 8.743 1.00 88.06 90 GLY A C 1
ATOM 686 O O . GLY A 1 90 ? -9.666 6.788 8.952 1.00 88.06 90 GLY A O 1
ATOM 687 N N . LEU A 1 91 ? -10.806 8.628 9.551 1.00 92.81 91 LEU A N 1
ATOM 688 C CA . LEU A 1 91 ? -11.425 8.046 10.746 1.00 92.81 91 LEU A CA 1
ATOM 689 C C . LEU A 1 91 ? -12.425 6.943 10.401 1.00 92.81 91 LEU A C 1
ATOM 691 O O . LEU A 1 91 ? -12.488 5.947 11.115 1.00 92.81 91 LEU A O 1
ATOM 695 N N . LEU A 1 92 ? -13.182 7.088 9.313 1.00 92.88 92 LEU A N 1
ATOM 696 C CA . LEU A 1 92 ? -14.107 6.056 8.855 1.00 92.88 92 LEU A CA 1
ATOM 697 C C . LEU A 1 92 ? -13.348 4.795 8.429 1.00 92.88 92 LEU A C 1
ATOM 699 O O . LEU A 1 92 ? -13.645 3.709 8.916 1.00 92.88 92 LEU A O 1
ATOM 703 N N . ILE A 1 93 ? -12.347 4.935 7.557 1.00 92.00 93 ILE A N 1
ATOM 704 C CA . ILE A 1 93 ? -11.542 3.809 7.066 1.00 92.00 93 ILE A CA 1
ATOM 705 C C . ILE A 1 93 ? -10.768 3.173 8.224 1.00 92.00 93 ILE A C 1
ATOM 707 O O . ILE A 1 93 ? -10.849 1.961 8.423 1.00 92.00 93 ILE A O 1
ATOM 711 N N . GLY A 1 94 ? -10.068 3.980 9.026 1.00 87.19 94 GLY A N 1
ATOM 712 C CA . GLY A 1 94 ? -9.338 3.507 10.201 1.00 87.19 94 GLY A CA 1
ATOM 713 C C . GLY A 1 94 ? -10.258 2.825 11.212 1.00 87.19 94 GLY A C 1
ATOM 714 O O . GLY A 1 94 ? -9.946 1.742 11.698 1.00 87.19 94 GLY A O 1
ATOM 715 N N . GLY A 1 95 ? -11.436 3.396 11.462 1.00 89.75 95 GLY A N 1
ATOM 716 C CA . GLY A 1 95 ? -12.461 2.830 12.334 1.00 89.75 95 GLY A CA 1
ATOM 717 C C . GLY A 1 95 ? -12.998 1.492 11.830 1.00 89.75 95 GLY A C 1
ATOM 718 O O . GLY A 1 95 ? -13.110 0.558 12.616 1.00 89.75 95 GLY A O 1
ATOM 719 N N . VAL A 1 96 ? -13.264 1.355 10.526 1.00 90.62 96 VAL A N 1
ATOM 720 C CA . VAL A 1 96 ? -13.684 0.082 9.912 1.00 90.62 96 VAL A CA 1
ATOM 721 C C . VAL A 1 96 ? -12.587 -0.976 10.035 1.00 90.62 96 VAL A C 1
ATOM 723 O O . VAL A 1 96 ? -12.882 -2.118 10.386 1.00 90.62 96 VAL A O 1
ATOM 726 N N . ILE A 1 97 ? -11.325 -0.611 9.800 1.00 88.12 97 ILE A N 1
ATOM 727 C CA . ILE A 1 97 ? -10.185 -1.529 9.934 1.00 88.12 97 ILE A CA 1
ATOM 728 C C . ILE A 1 97 ? -10.029 -1.986 11.391 1.00 88.12 97 ILE A C 1
ATOM 730 O O . ILE A 1 97 ? -9.907 -3.184 11.649 1.00 88.12 97 ILE A O 1
ATOM 734 N N . LEU A 1 98 ? -10.085 -1.057 12.351 1.00 87.31 98 LEU A N 1
ATOM 735 C CA . LEU A 1 98 ? -9.983 -1.362 13.781 1.00 87.31 98 LEU A CA 1
ATOM 736 C C . LEU A 1 98 ? -11.175 -2.186 14.281 1.00 87.31 98 LEU A C 1
ATOM 738 O O . LEU A 1 98 ? -10.985 -3.165 15.000 1.00 87.31 98 LEU A O 1
ATOM 742 N N . ALA A 1 99 ? -12.396 -1.848 13.867 1.00 87.50 99 ALA A N 1
ATOM 743 C CA . ALA A 1 99 ? -13.579 -2.644 14.171 1.00 87.50 99 ALA A CA 1
ATOM 744 C C . ALA A 1 99 ? -13.438 -4.057 13.593 1.00 87.50 99 ALA A C 1
ATOM 746 O O . ALA A 1 99 ? -13.651 -5.043 14.296 1.00 87.50 99 ALA A O 1
ATOM 747 N N . SER A 1 100 ? -13.000 -4.182 12.339 1.00 85.12 100 SER A N 1
ATOM 748 C CA . SER A 1 100 ? -12.759 -5.490 11.737 1.00 85.12 100 SER A CA 1
ATOM 749 C C . SER A 1 100 ? -11.728 -6.299 12.523 1.00 85.12 100 SER A C 1
ATOM 751 O O . SER A 1 100 ? -11.921 -7.499 12.693 1.00 85.12 100 SER A O 1
ATOM 753 N N . LEU A 1 101 ? -10.658 -5.669 13.014 1.00 84.69 101 LEU A N 1
ATOM 754 C CA . LEU A 1 101 ? -9.630 -6.337 13.811 1.00 84.69 101 LEU A CA 1
ATOM 755 C C . LEU A 1 101 ? -10.201 -6.903 15.120 1.00 84.69 101 LEU A C 1
ATOM 757 O O . LEU A 1 101 ? -9.917 -8.050 15.455 1.00 84.69 101 LEU A O 1
ATOM 761 N N . LEU A 1 102 ? -11.012 -6.114 15.830 1.00 82.19 102 LEU A N 1
ATOM 762 C CA . LEU A 1 102 ? -11.530 -6.452 17.159 1.00 82.19 102 LEU A CA 1
ATOM 763 C C . LEU A 1 102 ? -12.726 -7.417 17.125 1.00 82.19 102 LEU A C 1
ATOM 765 O O . LEU A 1 102 ? -12.876 -8.234 18.029 1.00 82.19 102 LEU A O 1
ATOM 769 N N . PHE A 1 103 ? -13.578 -7.344 16.098 1.00 80.19 103 PHE A N 1
ATOM 770 C CA . PHE A 1 103 ? -14.798 -8.159 16.025 1.00 80.19 103 PHE A CA 1
ATOM 771 C C . PHE A 1 103 ? -14.640 -9.428 15.175 1.00 80.19 103 PHE A C 1
ATOM 773 O O . PHE A 1 103 ? -15.271 -10.440 15.477 1.00 80.19 103 PHE A O 1
ATOM 780 N N . ALA A 1 104 ? -13.818 -9.410 14.116 1.00 81.12 104 ALA A N 1
ATOM 781 C CA . ALA A 1 104 ? -13.724 -10.528 13.177 1.00 81.12 104 ALA A CA 1
ATOM 782 C C . ALA A 1 104 ? -12.339 -10.645 12.516 1.00 81.12 104 ALA A C 1
ATOM 784 O O . ALA A 1 104 ? -12.082 -10.090 11.446 1.00 81.12 104 ALA A O 1
ATOM 785 N N . LYS A 1 105 ? -11.469 -11.484 13.097 1.00 80.06 105 LYS A N 1
ATOM 786 C CA . LYS A 1 105 ? -10.111 -11.762 12.577 1.00 80.06 105 LYS A CA 1
ATOM 787 C C . LYS A 1 105 ? -10.102 -12.126 11.094 1.00 80.06 105 LYS A C 1
ATOM 789 O O . LYS A 1 105 ? -9.265 -11.634 10.349 1.00 80.06 105 LYS A O 1
ATOM 794 N N . TRP A 1 106 ? -11.059 -12.946 10.662 1.00 86.12 106 TRP A N 1
ATOM 795 C CA . TRP A 1 106 ? -11.196 -13.351 9.263 1.00 86.12 106 TRP A CA 1
ATOM 796 C C . TRP A 1 106 ? -11.486 -12.172 8.330 1.00 86.12 106 TRP A C 1
ATOM 798 O O . TRP A 1 106 ? -10.871 -12.070 7.270 1.00 86.12 106 TRP A O 1
ATOM 808 N N . SER A 1 107 ? -12.358 -11.250 8.740 1.00 86.31 107 SER A N 1
ATOM 809 C CA . SER A 1 107 ? -12.653 -10.035 7.976 1.00 86.31 107 SER A CA 1
ATOM 810 C C . SER A 1 107 ? -11.412 -9.155 7.840 1.00 86.31 107 SER A C 1
ATOM 812 O O . SER A 1 107 ? -11.140 -8.641 6.757 1.00 86.31 107 SER A O 1
ATOM 814 N N . PHE A 1 108 ? -10.602 -9.058 8.900 1.00 88.19 108 PHE A N 1
ATOM 815 C CA . PHE A 1 108 ? -9.361 -8.287 8.860 1.00 88.19 108 PHE A CA 1
ATOM 816 C C . PHE A 1 108 ? -8.337 -8.894 7.899 1.00 88.19 108 PHE A C 1
ATOM 818 O O . PHE A 1 108 ? -7.655 -8.150 7.207 1.00 88.19 108 PHE A O 1
ATOM 825 N N . VAL A 1 109 ? -8.237 -10.225 7.804 1.00 91.00 109 VAL A N 1
ATOM 826 C CA . VAL A 1 109 ? -7.330 -10.876 6.842 1.00 91.00 109 VAL A CA 1
ATOM 827 C C . VAL A 1 109 ? -7.710 -10.515 5.407 1.00 91.00 109 VAL A C 1
ATOM 829 O O . VAL A 1 109 ? -6.843 -10.139 4.622 1.00 91.00 109 VAL A O 1
ATOM 832 N N . VAL A 1 110 ? -9.001 -10.581 5.066 1.00 93.56 110 VAL A N 1
ATOM 833 C CA . VAL A 1 110 ? -9.487 -10.248 3.716 1.00 93.56 110 VAL A CA 1
ATOM 834 C C . VAL A 1 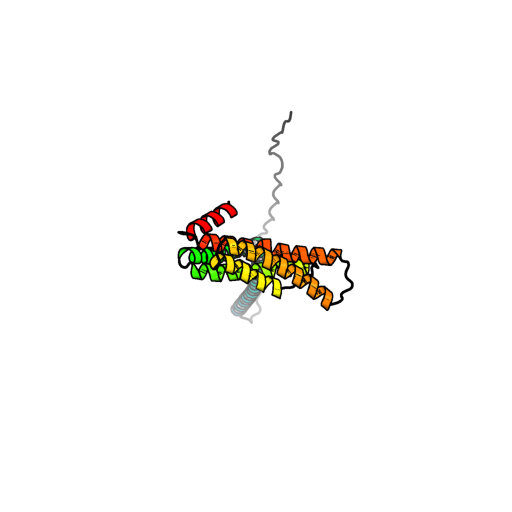110 ? -9.276 -8.766 3.406 1.00 93.56 110 VAL A C 1
ATOM 836 O O . VAL A 1 110 ? -8.748 -8.430 2.348 1.00 93.56 110 VAL A O 1
ATOM 839 N N . ILE A 1 111 ? -9.641 -7.881 4.338 1.00 92.81 111 ILE A N 1
ATOM 840 C CA . ILE A 1 111 ? -9.465 -6.431 4.183 1.00 92.81 111 ILE A CA 1
ATOM 841 C C . ILE A 1 111 ? -7.977 -6.075 4.103 1.00 92.81 111 ILE A C 1
ATOM 843 O O . ILE A 1 111 ? -7.575 -5.326 3.220 1.00 92.81 111 ILE A O 1
ATOM 847 N N . GLY A 1 112 ? -7.145 -6.639 4.977 1.00 93.19 112 GLY A N 1
ATOM 848 C CA . GLY A 1 112 ? -5.701 -6.424 4.995 1.00 93.19 112 GLY A CA 1
ATOM 849 C C . GLY A 1 112 ? -5.038 -6.890 3.702 1.00 93.19 112 GLY A C 1
ATOM 850 O O . GLY A 1 112 ? -4.237 -6.155 3.131 1.00 93.19 112 GLY A O 1
ATOM 851 N N . LEU A 1 113 ? -5.426 -8.058 3.182 1.00 95.88 113 LEU A N 1
ATOM 852 C CA . LEU A 1 113 ? -4.952 -8.539 1.886 1.00 95.88 113 LEU A CA 1
ATOM 853 C C . LEU A 1 113 ? -5.367 -7.593 0.751 1.00 95.88 113 LEU A C 1
ATOM 855 O O . LEU A 1 113 ? -4.540 -7.256 -0.093 1.00 95.88 113 LEU A O 1
ATOM 859 N N . ALA A 1 114 ? -6.617 -7.123 0.748 1.00 96.31 114 ALA A N 1
ATOM 860 C CA . ALA A 1 114 ? -7.089 -6.156 -0.237 1.00 96.31 114 ALA A CA 1
ATOM 861 C C . ALA A 1 114 ? -6.298 -4.840 -0.167 1.00 96.31 114 ALA A C 1
ATOM 863 O O . ALA A 1 114 ? -5.858 -4.354 -1.204 1.00 96.31 114 ALA A O 1
ATOM 864 N N . ILE A 1 115 ? -6.050 -4.306 1.036 1.00 96.00 115 ILE A N 1
ATOM 865 C CA . ILE A 1 115 ? -5.247 -3.091 1.255 1.00 96.00 115 ILE A CA 1
ATOM 866 C C . ILE A 1 115 ? -3.821 -3.278 0.736 1.00 96.00 115 ILE A C 1
ATOM 868 O O . ILE A 1 115 ? -3.311 -2.403 0.042 1.00 96.00 115 ILE A O 1
ATOM 872 N N . VAL A 1 116 ? -3.187 -4.417 1.023 1.00 97.25 116 VAL A N 1
ATOM 873 C CA . VAL A 1 116 ? -1.841 -4.738 0.525 1.00 97.25 116 VAL A CA 1
ATOM 874 C C . VAL A 1 116 ? -1.813 -4.745 -1.002 1.00 97.25 116 VAL A C 1
ATOM 876 O O . VAL A 1 116 ? -0.930 -4.135 -1.597 1.00 97.25 116 VAL A O 1
ATOM 879 N N . LEU A 1 117 ? -2.782 -5.395 -1.651 1.00 97.75 117 LEU A N 1
ATOM 880 C CA . LEU A 1 117 ? -2.851 -5.442 -3.113 1.00 97.75 117 LEU A CA 1
ATOM 881 C C . LEU A 1 117 ? -3.125 -4.068 -3.730 1.00 97.75 117 LEU A C 1
ATOM 883 O O . LEU A 1 117 ? -2.517 -3.731 -4.744 1.00 97.75 117 LEU A O 1
ATOM 887 N N . LEU A 1 118 ? -3.986 -3.262 -3.107 1.00 97.94 118 LEU A N 1
ATOM 888 C CA . LEU A 1 118 ? -4.252 -1.886 -3.529 1.00 97.94 118 LEU A CA 1
ATOM 889 C C . LEU A 1 118 ? -2.988 -1.027 -3.404 1.00 97.94 118 LEU A C 1
ATOM 891 O O . LEU A 1 118 ? -2.615 -0.338 -4.346 1.00 97.94 118 LEU A O 1
ATOM 895 N N . ALA A 1 119 ? -2.273 -1.141 -2.285 1.00 97.19 119 ALA A N 1
ATOM 896 C CA . ALA A 1 119 ? -1.015 -0.440 -2.062 1.00 97.19 119 AL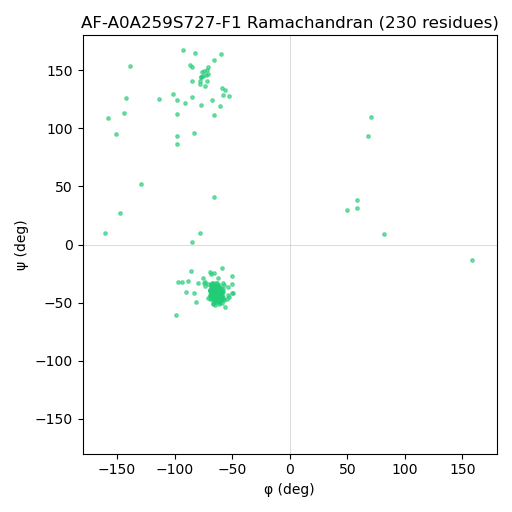A A CA 1
ATOM 897 C C . ALA A 1 119 ? 0.077 -0.874 -3.056 1.00 97.19 119 ALA A C 1
ATOM 899 O O . ALA A 1 119 ? 0.807 -0.027 -3.564 1.00 97.19 119 ALA A O 1
ATOM 900 N N . VAL A 1 120 ? 0.168 -2.167 -3.394 1.00 97.62 120 VAL A N 1
ATOM 901 C CA . VAL A 1 120 ? 1.058 -2.652 -4.464 1.00 97.62 120 VAL A CA 1
ATOM 902 C C . VAL A 1 120 ? 0.659 -2.057 -5.811 1.00 97.62 120 VAL A C 1
ATOM 904 O O . VAL A 1 120 ? 1.529 -1.603 -6.551 1.00 97.62 120 VAL A O 1
ATOM 907 N N . TRP A 1 121 ? -0.633 -2.050 -6.140 1.00 97.75 121 TRP A N 1
ATOM 908 C CA . TRP A 1 121 ? -1.122 -1.516 -7.407 1.00 97.75 121 TRP A CA 1
ATOM 909 C C . TRP A 1 121 ? -0.787 -0.031 -7.572 1.00 97.75 121 TRP A C 1
ATOM 911 O O . TRP A 1 121 ? -0.194 0.348 -8.586 1.00 97.75 121 TRP A O 1
ATOM 921 N N . GLU A 1 122 ? -1.081 0.777 -6.555 1.00 97.44 122 GLU A N 1
ATOM 922 C CA . GLU A 1 122 ? -0.759 2.205 -6.523 1.00 97.44 122 GLU A CA 1
ATOM 923 C C . GLU A 1 122 ? 0.752 2.443 -6.588 1.00 97.44 122 GLU A C 1
ATOM 925 O O . GLU A 1 122 ? 1.225 3.262 -7.374 1.00 97.44 122 GLU A O 1
ATOM 930 N N . LEU A 1 123 ? 1.544 1.676 -5.832 1.00 96.00 123 LEU A N 1
ATOM 931 C CA . LEU A 1 123 ? 2.999 1.819 -5.830 1.00 96.00 123 LEU A CA 1
ATOM 932 C C . LEU A 1 123 ? 3.615 1.467 -7.191 1.00 96.00 123 LEU A C 1
ATOM 934 O O . LEU A 1 123 ? 4.505 2.169 -7.674 1.00 96.00 123 LEU A O 1
ATOM 938 N N . VAL A 1 124 ? 3.129 0.409 -7.845 1.00 95.38 124 VAL A N 1
ATOM 939 C CA . VAL A 1 124 ? 3.541 0.051 -9.210 1.00 95.38 124 VAL A CA 1
ATOM 940 C C . VAL A 1 124 ? 3.173 1.165 -10.187 1.00 95.38 124 VAL A C 1
ATOM 942 O O . VAL A 1 124 ? 3.988 1.517 -11.041 1.00 95.38 124 VAL A O 1
ATOM 945 N N . LEU A 1 125 ? 1.970 1.733 -10.080 1.00 94.69 125 LEU A N 1
ATOM 946 C CA . LEU A 1 125 ? 1.522 2.807 -10.963 1.00 94.69 125 LEU A CA 1
ATOM 947 C C . LEU A 1 125 ? 2.338 4.092 -10.758 1.00 94.69 125 LEU A C 1
ATOM 949 O O . LEU A 1 125 ? 2.770 4.704 -11.737 1.00 94.69 125 LEU A O 1
ATOM 953 N N . ALA A 1 126 ? 2.641 4.441 -9.509 1.00 94.44 126 ALA A N 1
ATOM 954 C CA . ALA A 1 126 ? 3.521 5.550 -9.166 1.00 94.44 126 ALA A CA 1
ATOM 955 C C . ALA A 1 126 ? 4.927 5.349 -9.753 1.00 94.44 126 ALA A C 1
ATOM 957 O O . ALA A 1 126 ? 5.438 6.227 -10.449 1.00 94.44 126 ALA A O 1
ATOM 958 N N . LEU A 1 127 ? 5.528 4.167 -9.591 1.00 92.56 127 LEU A N 1
ATOM 959 C CA . LEU A 1 127 ? 6.835 3.864 -10.187 1.00 92.56 127 LEU A CA 1
ATOM 960 C C . LEU A 1 127 ? 6.811 3.907 -11.723 1.00 92.56 127 LEU A C 1
ATOM 962 O O . LEU A 1 127 ? 7.774 4.368 -12.342 1.00 92.56 127 LEU A O 1
ATOM 966 N N . ARG A 1 128 ? 5.702 3.483 -12.343 1.00 91.88 128 ARG A N 1
ATOM 967 C CA . ARG A 1 128 ? 5.489 3.595 -13.794 1.00 91.88 128 ARG A CA 1
ATOM 968 C C . ARG A 1 128 ? 5.409 5.040 -14.266 1.00 91.88 128 ARG A C 1
ATOM 970 O O . ARG A 1 128 ? 6.023 5.365 -15.279 1.00 91.88 128 ARG A O 1
ATOM 977 N N . SER A 1 129 ? 4.718 5.911 -13.530 1.00 90.69 129 SER A N 1
ATOM 978 C CA . SER A 1 129 ? 4.695 7.349 -13.836 1.00 90.69 129 SER A CA 1
ATOM 979 C C . SER A 1 129 ? 6.085 7.994 -13.736 1.00 90.69 129 SER A C 1
ATOM 981 O O . SER A 1 129 ? 6.394 8.898 -14.504 1.00 90.69 129 SER A O 1
ATOM 983 N N . GLY A 1 130 ? 6.968 7.453 -12.887 1.00 86.94 130 GLY A N 1
ATOM 984 C CA . GLY A 1 130 ? 8.389 7.814 -12.806 1.00 86.94 130 GLY A CA 1
ATOM 985 C C . GLY A 1 130 ? 9.279 7.207 -13.903 1.00 86.94 130 GLY A C 1
ATOM 986 O O . GLY A 1 130 ? 10.505 7.253 -13.799 1.00 86.94 130 GLY A O 1
ATOM 987 N N . GLY A 1 131 ? 8.695 6.588 -14.933 1.00 83.81 131 GLY A N 1
ATOM 988 C CA . GLY A 1 131 ? 9.419 6.007 -16.065 1.00 83.81 131 GLY A CA 1
ATOM 989 C C . GLY A 1 131 ? 10.006 4.616 -15.816 1.00 83.81 131 GLY A C 1
ATOM 990 O O . GLY A 1 131 ? 10.761 4.122 -16.658 1.00 83.81 131 GLY A O 1
ATOM 991 N N . ARG A 1 132 ? 9.687 3.953 -14.692 1.00 86.06 132 ARG A N 1
ATOM 992 C CA . ARG A 1 132 ? 10.128 2.567 -14.464 1.00 86.06 132 ARG A CA 1
ATOM 993 C C . ARG A 1 132 ? 9.161 1.593 -15.116 1.00 86.06 132 ARG A C 1
ATOM 995 O O . ARG A 1 132 ? 7.945 1.756 -15.075 1.00 86.06 132 ARG A O 1
ATOM 1002 N N . LYS A 1 133 ? 9.691 0.530 -15.706 1.00 83.81 133 LYS A N 1
ATOM 1003 C CA . LYS A 1 133 ? 8.863 -0.518 -16.310 1.00 83.81 133 LYS A CA 1
ATOM 1004 C C . LYS A 1 133 ? 8.735 -1.662 -15.304 1.00 83.81 133 LYS A C 1
ATOM 1006 O O . LYS A 1 133 ? 9.587 -2.538 -15.245 1.00 83.81 133 LYS A O 1
ATOM 1011 N N . VAL A 1 134 ? 7.674 -1.639 -14.505 1.00 87.25 134 VAL A N 1
ATOM 1012 C CA . VAL A 1 134 ? 7.365 -2.690 -13.522 1.00 87.25 134 VAL A CA 1
ATOM 1013 C C . VAL A 1 134 ? 6.093 -3.402 -13.955 1.00 87.25 134 VAL A C 1
ATOM 1015 O O . VAL A 1 134 ? 5.088 -2.738 -14.182 1.00 87.25 134 VAL A O 1
ATOM 1018 N N . ASP A 1 135 ? 6.099 -4.722 -14.098 1.00 91.19 135 ASP A N 1
ATOM 1019 C CA . ASP A 1 135 ? 4.906 -5.483 -14.488 1.00 91.19 135 ASP A CA 1
ATOM 1020 C C . ASP A 1 135 ? 3.919 -5.571 -13.315 1.00 91.19 135 ASP A C 1
ATOM 1022 O O . ASP A 1 135 ? 4.325 -5.727 -12.179 1.00 91.19 135 ASP A O 1
ATOM 1026 N N . LEU A 1 136 ? 2.616 -5.385 -13.536 1.00 93.06 136 LEU A N 1
ATOM 1027 C CA . LEU A 1 136 ? 1.660 -5.352 -12.416 1.00 93.06 136 LEU A CA 1
ATOM 1028 C C . LEU A 1 136 ? 1.238 -6.764 -11.991 1.00 93.06 136 LEU A C 1
ATOM 1030 O O . LEU A 1 136 ? 1.141 -7.067 -10.806 1.00 93.06 136 LEU A O 1
ATOM 1034 N N . TRP A 1 137 ? 0.998 -7.633 -12.972 1.00 94.38 137 TRP A N 1
ATOM 1035 C CA . TRP A 1 137 ? 0.481 -8.981 -12.745 1.00 94.38 137 TRP A CA 1
ATOM 1036 C C . TRP A 1 137 ? 1.362 -9.855 -11.839 1.00 94.38 137 TRP A C 1
ATOM 1038 O O . TRP A 1 137 ? 0.825 -10.404 -10.877 1.00 94.38 137 TRP A O 1
ATOM 1048 N N . PRO A 1 138 ? 2.683 -9.978 -12.067 1.00 93.88 138 PRO A N 1
ATOM 1049 C CA . PRO A 1 138 ? 3.528 -10.820 -11.218 1.00 93.88 138 PRO A CA 1
ATOM 1050 C C . PRO A 1 138 ? 3.611 -10.275 -9.791 1.00 93.88 138 PRO A C 1
ATOM 1052 O O . PRO A 1 138 ? 3.615 -11.042 -8.836 1.00 93.88 138 PRO A O 1
ATOM 1055 N N . GLN A 1 139 ? 3.608 -8.951 -9.651 1.00 96.06 139 GLN A N 1
ATOM 1056 C CA . GLN A 1 139 ? 3.725 -8.226 -8.395 1.00 96.06 139 GLN A CA 1
ATOM 1057 C C . GLN A 1 139 ? 2.472 -8.440 -7.550 1.00 96.06 139 GLN A C 1
ATOM 1059 O O . GLN A 1 139 ? 2.578 -8.698 -6.357 1.00 96.06 139 GLN A O 1
ATOM 1064 N N . LEU A 1 140 ? 1.287 -8.414 -8.165 1.00 97.06 140 LEU A N 1
ATOM 1065 C CA . LEU A 1 140 ? 0.045 -8.734 -7.468 1.00 97.06 140 LEU A CA 1
ATOM 1066 C C . LEU A 1 140 ? -0.041 -10.215 -7.104 1.00 97.06 140 LEU A C 1
ATOM 1068 O O . LEU A 1 140 ? -0.393 -10.519 -5.974 1.00 97.06 140 LEU A O 1
ATOM 1072 N N . VAL A 1 141 ? 0.300 -11.137 -8.010 1.00 97.25 141 VAL A N 1
ATOM 1073 C CA . VAL A 1 141 ? 0.186 -12.585 -7.749 1.00 97.25 141 VAL A CA 1
ATOM 1074 C C . VAL A 1 141 ? 1.159 -13.032 -6.656 1.00 97.25 141 VAL A C 1
ATOM 1076 O O . VAL A 1 141 ? 0.749 -13.650 -5.672 1.00 97.25 141 VAL A O 1
ATOM 1079 N N . LEU A 1 142 ? 2.441 -12.685 -6.791 1.00 97.19 142 LEU A N 1
ATOM 1080 C CA . LEU A 1 142 ? 3.468 -13.025 -5.806 1.00 97.19 142 LEU A CA 1
ATOM 1081 C C . LEU A 1 142 ? 3.284 -12.213 -4.515 1.00 97.19 142 LEU A C 1
ATOM 1083 O O . LEU A 1 142 ? 3.503 -12.731 -3.421 1.00 97.19 142 LEU A O 1
ATOM 1087 N N . GLY A 1 143 ? 2.820 -10.965 -4.623 1.00 96.38 143 GLY A N 1
ATOM 1088 C CA . GLY A 1 143 ? 2.374 -10.121 -3.513 1.00 96.38 143 GLY A CA 1
ATOM 1089 C C . GLY A 1 143 ? 1.275 -10.768 -2.679 1.00 96.38 143 GLY A C 1
ATOM 1090 O O . GLY A 1 143 ? 1.442 -10.934 -1.472 1.00 96.38 143 GLY A O 1
ATOM 1091 N N . ALA A 1 144 ? 0.184 -11.195 -3.317 1.00 96.88 144 ALA A N 1
ATOM 1092 C CA . ALA A 1 144 ? -0.921 -11.872 -2.641 1.00 96.88 144 ALA A CA 1
ATOM 1093 C C . ALA A 1 144 ? -0.463 -13.177 -1.993 1.00 96.88 144 ALA A C 1
ATOM 1095 O O . ALA A 1 144 ? -0.822 -13.437 -0.849 1.00 96.88 144 ALA A O 1
ATOM 1096 N N . MET A 1 145 ? 0.342 -13.976 -2.700 1.00 96.81 145 MET A N 1
ATOM 1097 C CA . MET A 1 145 ? 0.869 -15.235 -2.174 1.00 96.81 145 MET A CA 1
ATOM 1098 C C . MET A 1 145 ? 1.695 -15.013 -0.902 1.00 96.81 145 MET A C 1
ATOM 1100 O O . MET A 1 145 ? 1.484 -15.709 0.090 1.00 96.81 145 MET A O 1
ATOM 1104 N N . LEU A 1 146 ? 2.592 -14.022 -0.905 1.00 97.50 146 LEU A N 1
ATOM 1105 C CA . LEU A 1 146 ? 3.408 -13.681 0.259 1.00 97.50 146 LEU A CA 1
ATOM 1106 C C . LEU A 1 146 ? 2.557 -13.150 1.420 1.00 97.50 146 LEU A C 1
ATOM 1108 O O . LEU A 1 146 ? 2.681 -13.637 2.543 1.00 97.50 146 LEU A O 1
ATOM 1112 N N . ALA A 1 147 ? 1.671 -12.190 1.149 1.00 96.31 147 ALA A N 1
ATOM 1113 C CA . ALA A 1 147 ? 0.811 -11.590 2.163 1.00 96.31 147 ALA A CA 1
ATOM 1114 C C . ALA A 1 147 ? -0.118 -12.633 2.804 1.00 96.31 147 ALA A C 1
ATOM 1116 O O . ALA A 1 147 ? -0.147 -12.768 4.026 1.00 96.31 147 ALA A O 1
ATOM 1117 N N . ALA A 1 148 ? -0.811 -13.436 1.990 1.00 94.94 148 ALA A N 1
ATOM 1118 C CA . ALA A 1 148 ? -1.647 -14.532 2.472 1.00 94.94 148 ALA A CA 1
ATOM 1119 C C . ALA A 1 148 ? -0.821 -15.590 3.223 1.00 94.94 148 ALA A C 1
ATOM 1121 O O . ALA A 1 148 ? -1.267 -16.107 4.249 1.00 94.94 148 ALA A O 1
ATOM 1122 N N . GLY A 1 149 ? 0.406 -15.862 2.766 1.00 93.69 149 GLY A N 1
ATOM 1123 C CA . GLY A 1 149 ? 1.361 -16.737 3.443 1.00 93.69 149 GLY A CA 1
ATOM 1124 C C . GLY A 1 149 ? 1.608 -16.333 4.896 1.00 93.69 149 GLY A C 1
ATOM 1125 O O . GLY A 1 149 ? 1.651 -17.206 5.754 1.00 93.69 149 GLY A O 1
ATOM 1126 N N . GLY A 1 150 ? 1.638 -15.032 5.200 1.00 92.25 150 GLY A N 1
ATOM 1127 C CA . GLY A 1 150 ? 1.770 -14.536 6.572 1.00 92.25 150 GLY A CA 1
ATOM 1128 C C . GLY A 1 150 ? 0.681 -15.037 7.530 1.00 92.25 150 GLY A C 1
ATOM 1129 O O . GLY A 1 150 ? 0.971 -15.305 8.693 1.00 92.25 150 GLY A O 1
ATOM 1130 N N . TYR A 1 151 ? -0.557 -15.215 7.053 1.00 91.88 151 TYR A N 1
ATOM 1131 C CA . TYR A 1 151 ? -1.652 -15.744 7.875 1.00 91.88 151 TYR A CA 1
ATOM 1132 C C . TYR A 1 151 ? -1.765 -17.270 7.822 1.00 91.88 151 TYR A C 1
ATOM 1134 O O . TYR A 1 151 ? -2.038 -17.907 8.840 1.00 91.88 151 TYR A O 1
ATOM 1142 N N . PHE A 1 152 ? -1.603 -17.873 6.641 1.00 92.25 152 PHE A N 1
ATOM 1143 C CA . PHE A 1 152 ? -1.917 -19.290 6.426 1.00 92.25 152 PHE A CA 1
ATOM 1144 C C . PHE A 1 152 ? -0.717 -20.222 6.602 1.00 92.25 152 PHE A C 1
ATOM 1146 O O . PHE A 1 152 ? -0.900 -21.346 7.073 1.00 92.25 152 PHE A O 1
ATOM 1153 N N . ALA A 1 153 ? 0.490 -19.767 6.276 1.00 91.50 153 ALA A N 1
ATOM 1154 C CA . ALA A 1 153 ? 1.700 -20.573 6.343 1.00 91.50 153 ALA A CA 1
ATOM 1155 C C . ALA A 1 153 ? 2.428 -20.416 7.685 1.00 91.50 153 ALA A C 1
ATOM 1157 O O . ALA A 1 153 ? 2.139 -19.529 8.492 1.00 91.50 153 ALA A O 1
ATOM 1158 N N . ASP A 1 154 ? 3.384 -21.309 7.923 1.00 89.75 154 ASP A N 1
ATOM 1159 C CA . ASP A 1 154 ? 4.266 -21.209 9.077 1.00 89.75 154 ASP A CA 1
ATOM 1160 C C . ASP A 1 154 ? 5.250 -20.037 8.928 1.00 89.75 154 ASP A C 1
ATOM 1162 O O . ASP A 1 154 ? 5.659 -19.713 7.809 1.00 89.75 154 ASP A O 1
ATOM 1166 N N . PRO A 1 155 ? 5.723 -19.449 10.045 1.00 89.69 155 PRO A N 1
ATOM 1167 C CA . PRO A 1 155 ? 6.673 -18.334 10.034 1.00 89.69 155 PRO A CA 1
ATOM 1168 C C . PRO A 1 155 ? 7.901 -18.552 9.146 1.00 89.69 155 PRO A C 1
ATOM 1170 O O . PRO A 1 155 ? 8.332 -17.653 8.428 1.00 89.69 155 PRO A O 1
ATOM 1173 N N . TRP A 1 156 ? 8.458 -19.765 9.175 1.00 92.50 156 TRP A N 1
ATOM 1174 C CA . TRP A 1 156 ? 9.589 -20.156 8.336 1.00 92.50 156 TRP A CA 1
ATOM 1175 C C . TRP A 1 156 ? 9.242 -20.126 6.838 1.00 92.50 156 TRP A C 1
ATOM 1177 O O . TRP A 1 156 ? 10.029 -19.635 6.031 1.00 92.50 156 TRP A O 1
ATOM 1187 N N . LEU A 1 157 ? 8.045 -20.587 6.459 1.00 93.56 157 LEU A N 1
ATOM 1188 C CA . LEU A 1 157 ? 7.588 -20.569 5.069 1.00 93.56 157 LEU A CA 1
ATOM 1189 C C . LEU A 1 157 ? 7.391 -19.143 4.555 1.00 93.56 157 LEU A C 1
ATOM 1191 O O . LEU A 1 157 ? 7.663 -18.900 3.385 1.00 93.56 157 LEU A O 1
ATOM 1195 N N . THR A 1 158 ? 6.986 -18.190 5.396 1.00 93.44 158 THR A N 1
ATOM 1196 C CA . THR A 1 158 ? 6.855 -16.778 4.994 1.00 93.44 158 THR A CA 1
ATOM 1197 C C . THR A 1 158 ? 8.188 -16.193 4.523 1.00 93.44 158 THR A C 1
ATOM 1199 O O . THR A 1 158 ? 8.224 -15.469 3.528 1.00 93.44 158 THR A O 1
ATOM 1202 N N . TRP A 1 159 ? 9.304 -16.565 5.162 1.00 93.69 159 TRP A N 1
ATOM 1203 C CA . TRP A 1 159 ? 10.641 -16.190 4.689 1.00 93.69 159 TRP A CA 1
ATOM 1204 C C . TRP A 1 159 ? 10.957 -16.804 3.327 1.00 93.69 159 TRP A C 1
ATOM 1206 O O . TRP A 1 159 ? 11.433 -16.110 2.433 1.00 93.69 159 TRP A O 1
ATOM 1216 N N . VAL A 1 160 ? 10.644 -18.086 3.132 1.00 95.81 160 VAL A N 1
ATOM 1217 C CA . VAL A 1 160 ? 10.825 -18.747 1.831 1.00 95.81 160 VAL A CA 1
ATOM 1218 C C . VAL A 1 160 ? 9.969 -18.072 0.754 1.00 95.81 160 VAL A C 1
ATOM 1220 O O . VAL A 1 160 ? 10.472 -17.772 -0.325 1.00 95.81 160 VAL A O 1
ATOM 1223 N N . MET A 1 161 ? 8.707 -17.757 1.056 1.00 95.75 161 MET A N 1
ATOM 1224 C CA . MET A 1 161 ? 7.798 -17.042 0.154 1.00 95.75 161 MET A CA 1
ATOM 1225 C C . MET A 1 161 ? 8.321 -15.651 -0.200 1.00 95.75 161 MET A C 1
ATOM 1227 O O . MET A 1 161 ? 8.148 -15.220 -1.336 1.00 95.75 161 MET A O 1
ATOM 1231 N N . LEU A 1 162 ? 8.989 -14.957 0.728 1.00 96.69 162 LEU A N 1
ATOM 1232 C CA . LEU A 1 162 ? 9.634 -13.677 0.441 1.00 96.69 162 LEU A CA 1
ATOM 1233 C C . LEU A 1 162 ? 10.713 -13.841 -0.631 1.00 96.69 162 LEU A C 1
ATOM 1235 O O . LEU A 1 162 ? 10.690 -13.126 -1.634 1.00 96.69 162 LEU A O 1
ATOM 1239 N N . PHE A 1 163 ? 11.622 -14.803 -0.452 1.00 96.56 163 PHE A N 1
ATOM 1240 C CA . PHE A 1 163 ? 12.662 -15.085 -1.443 1.00 96.56 163 PHE A CA 1
ATOM 1241 C C . PHE A 1 163 ? 12.063 -15.496 -2.786 1.00 96.56 163 PHE A C 1
ATOM 1243 O O . PHE A 1 163 ? 12.473 -14.966 -3.814 1.00 96.56 163 PHE A O 1
ATOM 1250 N N . VAL A 1 164 ? 11.067 -16.385 -2.784 1.00 96.75 164 VAL A N 1
ATOM 1251 C CA . VAL A 1 164 ? 10.371 -16.826 -4.001 1.00 96.75 164 VAL A C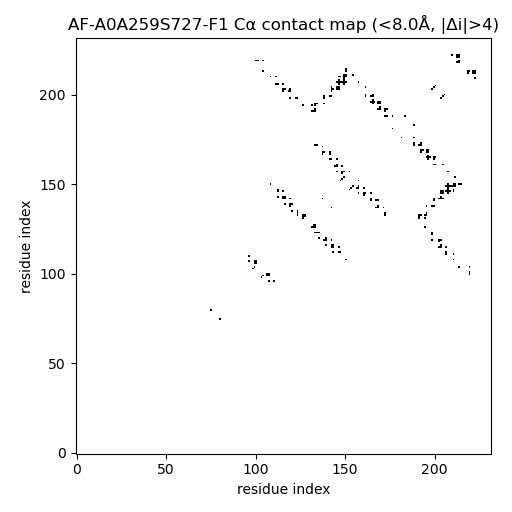A 1
ATOM 1252 C C . VAL A 1 164 ? 9.693 -15.656 -4.699 1.00 96.75 164 VAL A C 1
ATOM 1254 O O . VAL A 1 164 ? 9.772 -15.551 -5.917 1.00 96.75 164 VAL A O 1
ATOM 1257 N N . ALA A 1 165 ? 9.059 -14.755 -3.956 1.00 96.56 165 ALA A N 1
ATOM 1258 C CA . ALA A 1 165 ? 8.363 -13.629 -4.542 1.00 96.56 165 ALA A CA 1
ATOM 1259 C C . ALA A 1 165 ? 9.328 -12.593 -5.128 1.00 96.56 165 ALA A C 1
ATOM 1261 O O . ALA A 1 165 ? 9.139 -12.174 -6.267 1.00 96.56 165 ALA A O 1
ATOM 1262 N N . VAL A 1 166 ? 10.391 -12.226 -4.402 1.00 96.19 166 VAL A N 1
ATOM 1263 C CA . VAL A 1 166 ? 11.432 -11.308 -4.900 1.00 96.19 166 VAL A CA 1
ATOM 1264 C C . VAL A 1 166 ? 12.144 -11.913 -6.109 1.00 96.19 166 VAL A C 1
ATOM 1266 O O . VAL A 1 166 ? 12.273 -11.267 -7.147 1.00 96.19 166 VAL A O 1
ATOM 1269 N N . PHE A 1 167 ? 12.569 -13.172 -6.010 1.00 95.88 167 PHE A N 1
ATOM 1270 C CA . PHE A 1 167 ? 13.209 -13.870 -7.118 1.00 95.88 167 PHE A CA 1
ATOM 1271 C C . PHE A 1 167 ? 12.258 -14.011 -8.309 1.00 95.88 167 PHE A C 1
ATOM 1273 O O . PHE A 1 167 ? 12.650 -13.758 -9.442 1.00 95.88 167 PHE A O 1
ATOM 1280 N N . GLY A 1 168 ? 10.992 -14.337 -8.057 1.00 95.19 168 GLY A N 1
ATOM 1281 C CA . GLY A 1 168 ? 9.957 -14.491 -9.072 1.00 95.19 168 GLY A CA 1
ATOM 1282 C C . GLY A 1 168 ? 9.703 -13.208 -9.858 1.00 95.19 168 GLY A C 1
ATOM 1283 O O . GLY A 1 168 ? 9.694 -13.257 -11.087 1.00 95.19 168 GLY A O 1
ATOM 1284 N N . VAL A 1 169 ? 9.571 -12.052 -9.194 1.00 94.69 169 VAL A N 1
ATOM 1285 C CA . VAL A 1 169 ? 9.393 -10.768 -9.903 1.00 94.69 169 VAL A CA 1
ATOM 1286 C C . VAL A 1 169 ? 10.648 -10.362 -10.677 1.00 94.69 169 VAL A C 1
ATOM 1288 O O . VAL A 1 169 ? 10.535 -9.831 -11.782 1.00 94.69 169 VAL A O 1
ATOM 1291 N N . VAL A 1 170 ? 11.843 -10.646 -10.146 1.00 91.50 170 VAL A N 1
ATOM 1292 C CA . VAL A 1 170 ? 13.115 -10.368 -10.831 1.00 91.50 170 VAL A CA 1
ATOM 1293 C C . VAL A 1 170 ? 13.259 -11.246 -12.073 1.00 91.50 170 VAL A C 1
ATOM 1295 O O . VAL A 1 170 ? 13.505 -10.730 -13.161 1.00 91.50 170 VAL A O 1
ATOM 1298 N N . VAL A 1 171 ? 13.054 -12.558 -11.947 1.00 91.75 171 VAL A N 1
ATOM 1299 C CA . VAL A 1 171 ? 13.111 -13.495 -13.076 1.00 91.75 171 VAL A CA 1
ATOM 1300 C C . VAL A 1 171 ? 12.054 -13.148 -14.112 1.00 91.75 171 VAL A C 1
ATOM 1302 O O . VAL A 1 171 ? 12.381 -13.084 -15.296 1.00 91.75 171 VAL A O 1
ATOM 1305 N N . TRP A 1 172 ? 10.821 -12.856 -13.690 1.00 92.38 172 TRP A N 1
ATOM 1306 C CA . TRP A 1 172 ? 9.774 -12.407 -14.603 1.00 92.38 172 TRP A CA 1
ATOM 1307 C C . TRP A 1 172 ? 10.230 -11.193 -15.404 1.00 92.38 172 TRP A C 1
ATOM 1309 O O . TRP A 1 172 ? 10.102 -11.177 -16.625 1.00 92.38 172 TRP A O 1
ATOM 1319 N N . ARG A 1 173 ? 10.813 -10.195 -14.732 1.00 88.56 173 ARG A N 1
ATOM 1320 C CA . ARG A 1 173 ? 11.290 -8.978 -15.383 1.00 88.56 173 ARG A CA 1
ATOM 1321 C C . ARG A 1 173 ? 12.376 -9.264 -16.420 1.00 88.56 173 ARG A C 1
ATOM 1323 O O . ARG A 1 173 ? 12.330 -8.705 -17.516 1.00 88.56 173 ARG A O 1
ATOM 1330 N N . LEU A 1 174 ? 13.325 -10.140 -16.092 1.00 86.56 174 LEU A N 1
ATOM 1331 C CA . LEU A 1 174 ? 14.396 -10.550 -17.003 1.00 86.56 174 LEU A CA 1
ATOM 1332 C C . LEU A 1 174 ? 13.840 -11.299 -18.222 1.00 86.56 174 LEU A C 1
ATOM 1334 O O . LEU A 1 174 ? 14.210 -10.991 -19.354 1.00 86.56 174 LEU A O 1
ATOM 1338 N N . VAL A 1 175 ? 12.907 -12.232 -18.012 1.00 87.62 175 VAL A N 1
ATOM 1339 C CA . VAL A 1 175 ? 12.254 -12.986 -19.093 1.00 87.62 175 VAL A CA 1
ATOM 1340 C C . VAL A 1 175 ? 11.417 -12.063 -19.977 1.00 87.62 175 VAL A C 1
ATOM 1342 O O . VAL A 1 175 ? 11.544 -12.109 -21.199 1.00 87.62 175 VAL A O 1
ATOM 1345 N N . ALA A 1 176 ? 10.613 -11.178 -19.385 1.00 85.06 176 ALA A N 1
ATOM 1346 C CA . ALA A 1 176 ? 9.801 -10.209 -20.116 1.00 85.06 176 ALA A CA 1
ATOM 1347 C C . ALA A 1 176 ? 10.668 -9.307 -21.005 1.00 85.06 176 ALA A C 1
ATOM 1349 O O . ALA A 1 176 ? 10.301 -9.025 -22.146 1.00 85.06 176 ALA A O 1
ATOM 1350 N N . GLN A 1 177 ? 11.851 -8.907 -20.528 1.00 80.81 177 GLN A N 1
ATOM 1351 C CA . GLN A 1 177 ? 12.790 -8.146 -21.343 1.00 80.81 177 GLN A CA 1
ATOM 1352 C C . GLN A 1 177 ? 13.384 -8.975 -22.493 1.00 80.81 177 GLN A C 1
ATOM 1354 O O . GLN A 1 177 ? 13.447 -8.481 -23.621 1.00 80.81 177 GLN A O 1
ATOM 1359 N N . MET A 1 178 ? 13.796 -10.225 -22.240 1.00 79.94 178 MET A N 1
ATOM 1360 C CA . MET A 1 178 ? 14.314 -11.112 -23.293 1.00 79.94 178 MET A CA 1
ATOM 1361 C C . MET A 1 178 ? 13.281 -11.344 -24.400 1.00 79.94 178 MET A C 1
ATOM 1363 O O . MET A 1 178 ? 13.634 -11.341 -25.579 1.00 79.94 178 MET A O 1
ATOM 1367 N N . VAL A 1 179 ? 12.007 -11.509 -24.030 1.00 80.75 179 VAL A N 1
ATOM 1368 C CA . VAL A 1 179 ? 10.896 -11.684 -24.978 1.00 80.75 179 VAL A CA 1
ATOM 1369 C C . VAL A 1 179 ? 10.642 -10.404 -25.775 1.00 80.75 179 VAL A C 1
ATOM 1371 O O . VAL A 1 179 ? 10.467 -10.472 -26.989 1.00 80.75 179 VAL A O 1
ATOM 1374 N N . ALA A 1 180 ? 10.657 -9.239 -25.120 1.00 74.38 180 ALA A N 1
ATOM 1375 C CA . ALA A 1 180 ? 10.401 -7.958 -25.775 1.00 74.38 180 ALA A CA 1
ATOM 1376 C C . ALA A 1 180 ? 11.521 -7.524 -26.739 1.00 74.38 180 ALA A C 1
ATOM 1378 O O . ALA A 1 180 ? 11.257 -6.745 -27.649 1.00 74.38 180 ALA A O 1
ATOM 1379 N N . LYS A 1 181 ? 12.761 -8.013 -26.561 1.00 64.62 181 LYS A N 1
ATOM 1380 C CA . LYS A 1 181 ? 13.951 -7.590 -27.333 1.00 64.62 181 LYS A CA 1
ATOM 1381 C C . LYS A 1 181 ? 14.128 -6.062 -27.399 1.00 64.62 181 LYS A C 1
ATOM 1383 O O . LYS A 1 181 ? 14.703 -5.531 -28.348 1.00 64.62 181 LYS A O 1
ATOM 1388 N N . ASP A 1 182 ? 13.672 -5.354 -26.369 1.00 61.78 182 ASP A N 1
ATOM 1389 C CA . ASP A 1 182 ? 13.917 -3.926 -26.198 1.00 61.78 182 ASP A CA 1
ATOM 1390 C C . ASP A 1 182 ? 15.425 -3.744 -25.964 1.00 61.78 182 ASP A C 1
ATOM 1392 O O . ASP A 1 182 ? 15.929 -4.156 -24.917 1.00 61.78 182 ASP A O 1
ATOM 1396 N N . GLY A 1 183 ? 16.154 -3.140 -26.909 1.00 59.66 183 GLY A N 1
ATOM 1397 C CA . GLY A 1 183 ? 17.599 -2.847 -26.841 1.00 59.66 183 GLY A CA 1
ATOM 1398 C C . GLY A 1 183 ? 18.008 -1.830 -25.760 1.00 59.66 183 GLY A C 1
ATOM 1399 O O . GLY A 1 183 ? 18.818 -0.943 -26.010 1.00 59.66 183 GLY A O 1
ATOM 1400 N N . ARG A 1 184 ? 17.406 -1.915 -24.569 1.00 66.56 184 ARG A N 1
ATOM 1401 C CA . ARG A 1 184 ? 17.659 -1.078 -23.395 1.00 66.56 184 ARG A CA 1
ATOM 1402 C C . ARG A 1 184 ? 19.015 -1.393 -22.779 1.00 66.56 184 ARG A C 1
ATOM 1404 O O . ARG A 1 184 ? 19.441 -2.545 -22.712 1.00 66.56 184 ARG A O 1
ATOM 1411 N N . THR A 1 185 ? 19.634 -0.354 -22.234 1.00 71.12 185 THR A N 1
ATOM 1412 C CA . THR A 1 185 ? 20.846 -0.446 -21.422 1.00 71.12 185 THR A CA 1
ATOM 1413 C C . THR A 1 185 ? 20.620 -1.383 -20.235 1.00 71.12 185 THR A C 1
ATOM 1415 O O . THR A 1 185 ? 19.637 -1.240 -19.508 1.00 71.12 185 THR A O 1
ATOM 1418 N N . TYR A 1 186 ? 21.553 -2.308 -19.991 1.00 70.06 186 TYR A N 1
ATOM 1419 C CA . TYR A 1 186 ? 21.505 -3.255 -18.865 1.00 70.06 186 TYR A CA 1
ATOM 1420 C C . TYR A 1 186 ? 21.237 -2.585 -17.504 1.00 70.06 186 TYR A C 1
ATOM 1422 O O . TYR A 1 186 ? 20.543 -3.154 -16.663 1.00 70.06 186 TYR A O 1
ATOM 1430 N N . GLY A 1 187 ? 21.734 -1.359 -17.299 1.00 73.50 187 GLY A N 1
ATOM 1431 C CA . GLY A 1 187 ? 21.510 -0.592 -16.069 1.00 73.50 187 GLY A CA 1
ATOM 1432 C C . GLY A 1 187 ? 20.032 -0.318 -15.783 1.00 73.50 187 GLY A C 1
ATOM 1433 O O . GLY A 1 187 ? 19.581 -0.510 -14.659 1.00 73.50 187 GLY A O 1
ATOM 1434 N N . ASP A 1 188 ? 19.247 0.027 -16.804 1.00 81.38 188 ASP A N 1
ATOM 1435 C CA . ASP A 1 188 ? 17.823 0.323 -16.630 1.00 81.38 188 ASP A CA 1
ATOM 1436 C C . ASP A 1 188 ? 17.006 -0.907 -16.228 1.00 81.38 188 ASP A C 1
ATOM 1438 O O . ASP A 1 188 ? 16.036 -0.800 -15.477 1.00 81.38 188 ASP A O 1
ATOM 1442 N N . VAL A 1 189 ? 17.413 -2.078 -16.717 1.00 81.31 189 VAL A N 1
ATOM 1443 C CA . VAL A 1 189 ? 16.811 -3.376 -16.391 1.00 81.31 189 VAL A CA 1
ATOM 1444 C C . VAL A 1 189 ? 17.056 -3.718 -14.937 1.00 81.31 189 VAL A C 1
ATOM 1446 O O . VAL A 1 189 ? 16.134 -4.135 -14.240 1.00 81.31 189 VAL A O 1
ATOM 1449 N N . LEU A 1 190 ? 18.296 -3.525 -14.483 1.00 84.81 190 LEU A N 1
ATOM 1450 C CA . LEU A 1 190 ? 18.671 -3.771 -13.103 1.00 84.81 190 LEU A CA 1
ATOM 1451 C C . LEU A 1 190 ? 17.882 -2.854 -12.169 1.00 84.81 190 LEU A C 1
ATOM 1453 O O . LEU A 1 190 ? 17.335 -3.328 -11.179 1.00 84.81 190 LEU A O 1
ATOM 1457 N N . THR A 1 191 ? 17.748 -1.569 -12.507 1.00 87.75 191 THR A N 1
ATOM 1458 C CA . THR A 1 191 ? 16.930 -0.633 -11.725 1.00 87.75 191 THR A CA 1
ATOM 1459 C C . THR A 1 191 ? 15.456 -1.044 -11.699 1.00 87.75 191 THR A C 1
ATOM 1461 O O . THR A 1 191 ? 14.836 -0.991 -10.640 1.00 87.75 191 THR A O 1
ATOM 1464 N N . ASP A 1 192 ? 14.891 -1.500 -12.821 1.00 89.94 192 ASP A N 1
ATOM 1465 C CA . ASP A 1 192 ? 13.505 -1.986 -12.864 1.00 89.94 192 ASP A CA 1
ATOM 1466 C C . ASP A 1 192 ? 13.316 -3.271 -12.033 1.00 89.94 192 ASP A C 1
ATOM 1468 O O . ASP A 1 192 ? 12.306 -3.426 -11.346 1.00 89.94 192 ASP A O 1
ATOM 1472 N N . ALA A 1 193 ? 14.289 -4.187 -12.064 1.00 88.94 193 ALA A N 1
ATOM 1473 C CA . ALA A 1 193 ? 14.273 -5.418 -11.277 1.00 88.94 193 ALA A CA 1
ATOM 1474 C C . ALA A 1 193 ? 14.400 -5.132 -9.772 1.00 88.94 193 ALA A C 1
ATOM 1476 O O . ALA A 1 193 ? 13.650 -5.694 -8.975 1.00 88.94 193 ALA A O 1
ATOM 1477 N N . MET A 1 194 ? 15.291 -4.212 -9.391 1.00 91.38 194 MET A N 1
ATOM 1478 C CA . MET A 1 194 ? 15.431 -3.736 -8.012 1.00 91.38 194 MET A CA 1
ATOM 1479 C C . MET A 1 194 ? 14.150 -3.058 -7.527 1.00 91.38 194 MET A C 1
ATOM 1481 O O . MET A 1 194 ? 13.704 -3.338 -6.419 1.00 91.38 194 MET A O 1
ATOM 1485 N N . ALA A 1 195 ? 13.515 -2.230 -8.362 1.00 92.75 195 ALA A N 1
ATOM 1486 C CA . ALA A 1 195 ? 12.225 -1.627 -8.042 1.00 92.75 195 ALA A CA 1
ATOM 1487 C C . ALA A 1 195 ? 11.138 -2.697 -7.832 1.00 92.75 195 ALA A C 1
ATOM 1489 O O . ALA A 1 195 ? 10.386 -2.625 -6.864 1.00 92.75 195 ALA A O 1
ATOM 1490 N N . GLY A 1 196 ? 11.090 -3.726 -8.686 1.00 93.06 196 GLY A N 1
ATOM 1491 C CA . GLY A 1 196 ? 10.174 -4.858 -8.525 1.00 93.06 196 GLY A CA 1
ATOM 1492 C C . GLY A 1 196 ? 10.392 -5.628 -7.219 1.00 93.06 196 GLY A C 1
ATOM 1493 O O . GLY A 1 196 ? 9.435 -5.886 -6.493 1.00 93.06 196 GLY A O 1
ATOM 1494 N N . GLY A 1 197 ? 11.645 -5.949 -6.887 1.00 94.12 197 GLY A N 1
ATOM 1495 C CA . GLY A 1 197 ? 11.992 -6.600 -5.621 1.00 94.12 197 GLY A CA 1
ATOM 1496 C C . GLY A 1 197 ? 11.670 -5.730 -4.402 1.00 94.12 197 GLY A C 1
ATOM 1497 O O . GLY A 1 197 ? 11.103 -6.222 -3.428 1.00 94.12 197 GLY A O 1
ATOM 1498 N N . PHE A 1 198 ? 11.956 -4.428 -4.478 1.00 95.75 198 PHE A N 1
ATOM 1499 C CA . PHE A 1 198 ? 11.646 -3.460 -3.426 1.00 95.75 198 PHE A CA 1
ATOM 1500 C C . PHE A 1 198 ? 10.151 -3.425 -3.105 1.00 95.75 198 PHE A C 1
ATOM 1502 O O . PHE A 1 198 ? 9.792 -3.496 -1.934 1.00 95.75 198 PHE A O 1
ATOM 1509 N N . ILE A 1 199 ? 9.280 -3.396 -4.120 1.00 96.50 199 ILE A N 1
ATOM 1510 C CA . ILE A 1 199 ? 7.821 -3.431 -3.922 1.00 96.50 199 ILE A CA 1
ATOM 1511 C C . ILE A 1 199 ? 7.420 -4.635 -3.067 1.00 96.50 199 ILE A C 1
ATOM 1513 O O . ILE A 1 199 ? 6.624 -4.485 -2.142 1.00 96.50 199 ILE A O 1
ATOM 1517 N N . GLN A 1 200 ? 8.007 -5.805 -3.337 1.00 97.12 200 GLN A N 1
ATOM 1518 C CA . GLN A 1 200 ? 7.676 -7.055 -2.655 1.00 97.12 200 GLN A CA 1
ATOM 1519 C C . GLN A 1 200 ? 8.124 -7.090 -1.186 1.00 97.12 200 GLN A C 1
ATOM 1521 O O . GLN A 1 200 ? 7.411 -7.604 -0.322 1.00 97.12 200 GLN A O 1
ATOM 1526 N N . VAL A 1 201 ? 9.301 -6.535 -0.897 1.00 97.31 201 VAL A N 1
ATOM 1527 C CA . VAL A 1 201 ? 9.824 -6.418 0.474 1.00 97.31 201 VAL A CA 1
ATOM 1528 C C . VAL A 1 201 ? 9.090 -5.320 1.244 1.00 97.31 201 VAL A C 1
ATOM 1530 O O . VAL A 1 201 ? 8.897 -5.426 2.451 1.00 97.31 201 VAL A O 1
ATOM 1533 N N . TYR A 1 202 ? 8.678 -4.255 0.562 1.00 96.12 202 TYR A N 1
ATOM 1534 C CA . TYR A 1 202 ? 8.105 -3.093 1.219 1.00 96.12 202 TYR A CA 1
ATOM 1535 C C . TYR A 1 202 ? 6.630 -3.284 1.565 1.00 96.12 202 TYR A C 1
ATOM 1537 O O . TYR A 1 202 ? 6.248 -3.059 2.705 1.00 96.12 202 TYR A O 1
ATOM 1545 N N . VAL A 1 203 ? 5.789 -3.720 0.623 1.00 96.94 203 VAL A N 1
ATOM 1546 C CA . VAL A 1 203 ? 4.335 -3.765 0.865 1.00 96.94 203 VAL A CA 1
ATOM 1547 C C . VAL A 1 203 ? 3.862 -5.173 1.249 1.00 96.94 203 VAL A C 1
ATOM 1549 O O . VAL A 1 203 ? 3.385 -5.346 2.374 1.00 96.94 203 VAL A O 1
ATOM 1552 N N . PRO A 1 204 ? 4.017 -6.213 0.405 1.00 97.44 204 PRO A N 1
ATOM 1553 C CA . PRO A 1 204 ? 3.526 -7.551 0.726 1.00 97.44 204 PRO A CA 1
ATOM 1554 C C . PRO A 1 204 ? 4.179 -8.194 1.941 1.00 97.44 204 PRO A C 1
ATOM 1556 O O . PRO A 1 204 ? 3.480 -8.823 2.729 1.00 97.44 204 PRO A O 1
ATOM 1559 N N . PHE A 1 205 ? 5.493 -8.043 2.121 1.00 97.25 205 PHE A N 1
ATOM 1560 C CA . PHE A 1 205 ? 6.178 -8.620 3.276 1.00 97.25 205 PHE A CA 1
ATOM 1561 C C . PHE A 1 205 ? 5.770 -7.949 4.590 1.00 97.25 205 PHE A C 1
ATOM 1563 O O . PHE A 1 205 ? 5.445 -8.652 5.543 1.00 97.25 205 PHE A O 1
ATOM 1570 N N . LEU A 1 206 ? 5.704 -6.612 4.642 1.00 96.38 206 LEU A N 1
ATOM 1571 C CA . LEU A 1 206 ? 5.198 -5.919 5.832 1.00 96.38 206 LEU A CA 1
ATOM 1572 C C . LEU A 1 206 ? 3.741 -6.307 6.121 1.00 96.38 206 LEU A C 1
ATOM 1574 O O . LEU A 1 206 ? 3.398 -6.587 7.268 1.00 96.38 206 LEU A O 1
ATOM 1578 N N . GLY A 1 207 ? 2.906 -6.429 5.084 1.00 96.19 207 GLY A N 1
ATOM 1579 C CA . GLY A 1 207 ? 1.551 -6.968 5.211 1.00 96.19 207 GLY A CA 1
ATOM 1580 C C . GLY A 1 207 ? 1.523 -8.398 5.763 1.00 96.19 207 GLY A C 1
ATOM 1581 O O . GLY A 1 207 ? 0.743 -8.698 6.667 1.00 96.19 207 GLY A O 1
ATOM 1582 N N . ALA A 1 208 ? 2.415 -9.270 5.286 1.00 96.31 208 ALA A N 1
ATOM 1583 C CA . ALA A 1 208 ? 2.560 -10.634 5.786 1.00 96.31 208 ALA A CA 1
ATOM 1584 C C . ALA A 1 208 ? 2.942 -10.657 7.273 1.00 96.31 208 ALA A C 1
ATOM 1586 O O . ALA A 1 208 ? 2.406 -11.474 8.016 1.00 96.31 208 ALA A O 1
ATOM 1587 N N . LEU A 1 209 ? 3.810 -9.748 7.734 1.00 95.06 209 LEU A N 1
ATOM 1588 C CA . LEU A 1 209 ? 4.165 -9.632 9.153 1.00 95.06 209 LEU A CA 1
ATOM 1589 C C . LEU A 1 209 ? 2.961 -9.228 10.009 1.00 95.06 209 LEU A C 1
ATOM 1591 O O . LEU A 1 209 ? 2.730 -9.838 11.050 1.00 95.06 209 LEU A O 1
ATOM 1595 N N . VAL A 1 210 ? 2.156 -8.259 9.561 1.00 94.75 210 VAL A N 1
ATOM 1596 C CA . VAL A 1 210 ? 0.913 -7.866 10.253 1.00 94.75 210 VAL A CA 1
ATOM 1597 C C . VAL A 1 210 ? -0.029 -9.065 10.390 1.00 94.75 210 VAL A C 1
ATOM 1599 O O . VAL A 1 210 ? -0.545 -9.341 11.474 1.00 94.75 210 VAL A O 1
ATOM 1602 N N . LEU A 1 211 ? -0.223 -9.814 9.303 1.00 94.06 211 LEU A N 1
ATOM 1603 C CA . LEU A 1 211 ? -1.078 -10.999 9.290 1.00 94.06 211 LEU A CA 1
ATOM 1604 C C . LEU A 1 211 ? -0.506 -12.156 10.127 1.00 94.06 211 LEU A C 1
ATOM 1606 O O . LEU A 1 211 ? -1.257 -12.874 10.788 1.00 94.06 211 LEU A O 1
ATOM 1610 N N . MET A 1 212 ? 0.816 -12.293 10.173 1.00 93.25 212 MET A N 1
ATOM 1611 C CA . MET A 1 212 ? 1.510 -13.258 11.023 1.00 93.25 212 MET A CA 1
ATOM 1612 C C . MET A 1 212 ? 1.369 -12.916 12.511 1.00 93.25 212 MET A C 1
ATOM 1614 O O . MET A 1 212 ? 1.133 -13.814 13.321 1.00 93.25 212 MET A O 1
ATOM 1618 N N . LEU A 1 213 ? 1.444 -11.633 12.884 1.00 91.94 213 LEU A N 1
ATOM 1619 C CA . LEU A 1 213 ? 1.147 -11.171 14.246 1.00 91.94 213 LEU A CA 1
ATOM 1620 C C . LEU A 1 213 ? -0.311 -11.459 14.618 1.00 91.94 213 LEU A C 1
ATOM 1622 O O . LEU A 1 213 ? -0.586 -11.915 15.727 1.00 91.94 213 LEU A O 1
ATOM 1626 N N . LEU A 1 214 ? -1.245 -11.253 13.685 1.00 91.88 214 LEU A N 1
ATOM 1627 C CA . LEU A 1 214 ? -2.662 -11.528 13.916 1.00 91.88 214 LEU A CA 1
ATOM 1628 C C . LEU A 1 214 ? -2.952 -13.010 14.193 1.00 91.88 214 LEU A C 1
ATOM 1630 O O . LEU A 1 214 ? -3.870 -13.325 14.955 1.00 91.88 214 LEU A O 1
ATOM 1634 N N . ARG A 1 215 ? -2.183 -13.923 13.585 1.00 89.88 215 ARG A N 1
ATOM 1635 C CA . ARG A 1 215 ? -2.315 -15.373 13.795 1.00 89.88 215 ARG A CA 1
ATOM 1636 C C . ARG A 1 215 ? -1.957 -15.794 15.228 1.00 89.88 215 ARG A C 1
ATOM 1638 O O . ARG A 1 215 ? -2.426 -16.834 15.687 1.00 89.88 215 ARG A O 1
ATOM 1645 N N . GLN A 1 216 ? -1.143 -15.015 15.941 1.00 90.25 216 GLN A N 1
ATOM 1646 C CA . GLN A 1 216 ? -0.709 -15.357 17.296 1.00 90.25 216 GLN A CA 1
ATOM 1647 C C . GLN A 1 216 ? -1.871 -15.360 18.306 1.00 90.25 216 GLN A C 1
ATOM 1649 O O . GLN A 1 216 ? -2.904 -14.706 18.096 1.00 90.25 216 GLN A O 1
ATOM 1654 N N . PRO A 1 217 ? -1.719 -16.051 19.454 1.00 86.50 217 PRO A N 1
ATOM 1655 C CA . PRO A 1 217 ? -2.658 -15.931 20.559 1.00 86.50 217 PRO A CA 1
ATOM 1656 C C . PRO A 1 217 ? -2.847 -14.458 20.929 1.00 86.50 217 PRO A C 1
ATOM 1658 O O . PRO A 1 217 ? -1.877 -13.734 21.148 1.00 86.50 217 PRO A O 1
ATOM 1661 N N . ARG A 1 218 ? -4.107 -14.008 20.980 1.00 86.56 218 ARG A N 1
ATOM 1662 C CA . ARG A 1 218 ? -4.462 -12.595 21.207 1.00 86.56 218 ARG A CA 1
ATOM 1663 C C . ARG A 1 218 ? -3.871 -11.619 20.167 1.00 86.56 218 ARG A C 1
ATOM 1665 O O . ARG A 1 218 ? -3.636 -10.460 20.496 1.00 86.56 218 ARG A O 1
ATOM 1672 N N . GLY A 1 219 ? -3.685 -12.062 18.919 1.00 86.19 219 GLY A N 1
ATOM 1673 C CA . GLY A 1 219 ? -3.103 -11.288 17.810 1.00 86.19 219 GLY A CA 1
ATOM 1674 C C . GLY A 1 219 ? -3.696 -9.895 17.573 1.00 86.19 219 GLY A C 1
ATOM 1675 O O . GLY A 1 219 ? -2.985 -9.001 17.135 1.00 86.19 219 GLY A O 1
ATOM 1676 N N . GLU A 1 220 ? -4.959 -9.673 17.940 1.00 90.44 220 GLU A N 1
ATOM 1677 C CA . GLU A 1 220 ? -5.623 -8.359 17.910 1.00 90.44 220 GLU A CA 1
ATOM 1678 C C . GLU A 1 220 ? -4.812 -7.297 18.663 1.00 90.44 220 GLU A C 1
ATOM 1680 O O . GLU A 1 220 ? -4.580 -6.207 18.152 1.00 90.44 220 GLU A O 1
ATOM 1685 N N . TRP A 1 221 ? -4.327 -7.645 19.859 1.00 92.44 221 TRP A N 1
ATOM 1686 C CA . TRP A 1 221 ? -3.560 -6.746 20.714 1.00 92.44 221 TRP A CA 1
ATOM 1687 C C . TRP A 1 221 ? -2.150 -6.526 20.178 1.00 92.44 221 TRP A C 1
ATOM 1689 O O . TRP A 1 221 ? -1.651 -5.412 20.246 1.00 92.44 221 TRP A O 1
ATOM 1699 N N . TRP A 1 222 ? -1.536 -7.553 19.586 1.00 92.50 222 TRP A N 1
ATOM 1700 C CA . TRP A 1 222 ? -0.229 -7.428 18.939 1.00 92.50 222 TRP A CA 1
ATOM 1701 C C . TRP A 1 222 ? -0.278 -6.483 17.739 1.00 92.50 222 TRP A C 1
ATOM 1703 O O . TRP A 1 222 ? 0.573 -5.606 17.609 1.00 92.50 222 TRP A O 1
ATOM 1713 N N . VAL A 1 223 ? -1.296 -6.630 16.888 1.00 92.25 223 VAL A N 1
ATOM 1714 C CA . VAL A 1 223 ? -1.512 -5.742 15.740 1.00 92.25 223 VAL A CA 1
ATOM 1715 C C . VAL A 1 223 ? -1.873 -4.332 16.205 1.00 92.25 223 VAL A C 1
ATOM 1717 O O . VAL A 1 223 ? -1.346 -3.366 15.664 1.00 92.25 223 VAL A O 1
ATOM 1720 N N . LEU A 1 224 ? -2.708 -4.186 17.237 1.00 91.81 224 LEU A N 1
ATOM 1721 C CA . LEU A 1 224 ? -3.044 -2.876 17.799 1.00 91.81 224 LEU A CA 1
ATOM 1722 C C . LEU A 1 224 ? -1.798 -2.182 18.369 1.00 91.81 224 LEU A C 1
ATOM 1724 O O . LEU A 1 224 ? -1.561 -1.017 18.063 1.00 91.81 224 LEU A O 1
ATOM 1728 N N . SER A 1 225 ? -0.960 -2.895 19.125 1.00 93.12 225 SER A N 1
ATOM 1729 C CA . SER A 1 225 ? 0.317 -2.370 19.618 1.00 93.12 225 SER A CA 1
ATOM 1730 C C . SER A 1 225 ? 1.252 -1.966 18.480 1.00 93.12 225 SER A C 1
ATOM 1732 O O . SER A 1 225 ? 1.843 -0.893 18.551 1.00 93.12 225 SER A O 1
ATOM 1734 N N . LEU A 1 226 ? 1.355 -2.774 17.418 1.00 93.75 226 LEU A N 1
ATOM 1735 C CA . LEU A 1 226 ? 2.123 -2.421 16.222 1.00 93.75 226 LEU A CA 1
ATOM 1736 C C . LEU A 1 226 ? 1.621 -1.101 15.616 1.00 93.75 226 LEU A C 1
ATOM 1738 O O . LEU A 1 226 ? 2.425 -0.215 15.345 1.00 93.75 226 LEU A O 1
ATOM 1742 N N . ILE A 1 227 ? 0.304 -0.953 15.441 1.00 91.69 227 ILE A N 1
ATOM 1743 C CA . ILE A 1 227 ? -0.302 0.270 14.894 1.00 91.69 227 ILE A CA 1
ATOM 1744 C C . ILE A 1 227 ? 0.025 1.476 15.781 1.00 91.69 227 ILE A C 1
ATOM 1746 O O . ILE A 1 227 ? 0.439 2.507 15.264 1.00 91.69 227 ILE A O 1
ATOM 1750 N N . VAL A 1 228 ? -0.108 1.350 17.105 1.00 93.25 228 VAL A N 1
ATOM 1751 C CA . VAL A 1 228 ? 0.208 2.441 18.043 1.00 93.25 228 VAL A CA 1
ATOM 1752 C C . VAL A 1 228 ? 1.676 2.857 17.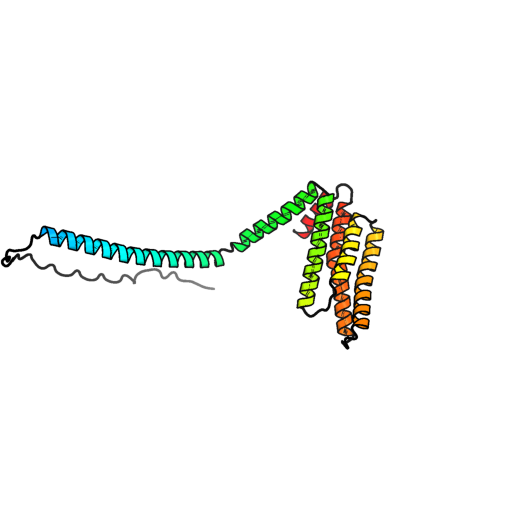937 1.00 93.25 228 VAL A C 1
ATOM 1754 O O . VAL A 1 228 ? 1.954 4.047 17.874 1.00 93.25 228 VAL A O 1
ATOM 1757 N N . VAL A 1 229 ? 2.603 1.900 17.861 1.00 94.44 229 VAL A N 1
ATOM 1758 C CA . VAL A 1 229 ? 4.044 2.182 17.726 1.00 94.44 229 VAL A CA 1
ATOM 1759 C C . VAL A 1 229 ? 4.382 2.884 16.410 1.00 94.44 229 VAL A C 1
ATOM 1761 O O . VAL A 1 229 ? 5.308 3.680 16.375 1.00 94.44 229 VAL A O 1
ATOM 1764 N N . VAL A 1 230 ? 3.662 2.597 15.324 1.00 91.00 230 VAL A N 1
ATOM 1765 C CA . VAL A 1 230 ? 3.889 3.251 14.023 1.00 91.00 230 VAL A CA 1
ATOM 1766 C C . VAL A 1 230 ? 3.345 4.684 13.995 1.00 91.00 230 VAL A C 1
ATOM 1768 O O . VAL A 1 230 ? 3.845 5.511 13.236 1.00 91.00 230 VAL A O 1
ATOM 1771 N N . VAL A 1 231 ? 2.299 4.968 14.774 1.00 89.00 231 VAL A N 1
ATOM 1772 C CA . VAL A 1 231 ? 1.589 6.257 14.757 1.00 89.00 231 VAL A CA 1
ATOM 1773 C C . VAL A 1 231 ? 2.191 7.289 15.718 1.00 89.00 231 VAL A C 1
ATOM 1775 O O . VAL A 1 231 ? 2.083 8.483 15.441 1.00 89.00 231 VAL A O 1
ATOM 1778 N N . VAL A 1 232 ? 2.765 6.848 16.841 1.00 82.56 232 VAL A N 1
ATOM 1779 C CA . VAL A 1 232 ? 3.363 7.711 17.882 1.00 82.56 232 VAL A CA 1
ATOM 1780 C C . VAL A 1 232 ? 4.807 8.056 17.543 1.00 82.56 232 VAL A C 1
ATOM 1782 O O . VAL A 1 232 ? 5.145 9.255 17.658 1.00 82.56 232 VAL A O 1
#

Mean predicted aligned error: 16.34 Å